Protein 8BN0 (pdb70)

Nearest PDB structures (foldseek):
  3dsm-assembly1_A  TM=9.907E-01  e=4.787E-60  Bacteroides uniformis ATCC 8492
  8okv-assembly4_D  TM=9.995E-01  e=1.851E-53  Bacteroides thetaiotaomicron VPI-5482
  8ptf-assembly1_A  TM=8.279E-01  e=3.025E-20  Bacteroides thetaiotaomicron
  8blw-assembly1_B  TM=8.200E-01  e=4.727E-19  Bacteroides thetaiotaomicron VPI-5482
  7ukn-assembly1_A  TM=4.538E-01  e=2.062E-07  Homo sapiens

Radius of gyration: 18.89 Å; Cα contacts (8 Å, |Δi|>4): 1008; chains: 1; bounding box: 47×55×44 Å

B-factor: mean 25.2, std 11.17, range [13.67, 102.56]

Solvent-accessible surface area: 14824 Å² total; per-residue (Å²): 105,108,77,149,86,68,159,118,69,131,12,107,38,36,55,49,0,0,0,0,1,0,21,2,34,126,126,167,39,28,1,8,0,0,4,0,26,25,99,78,58,116,41,65,28,14,0,1,55,29,0,19,45,78,92,6,9,4,13,0,15,5,11,51,38,84,137,36,42,0,13,0,0,0,9,46,36,99,8,0,9,0,0,41,20,66,47,0,65,48,73,14,105,3,80,53,2,39,9,0,18,36,10,36,26,48,45,80,99,51,0,0,0,0,0,12,108,0,63,54,0,4,16,0,20,5,142,65,77,97,51,79,18,102,2,115,5,52,130,26,73,78,147,35,0,0,0,8,18,23,19,75,44,64,88,53,0,0,0,0,0,60,10,47,12,40,14,0,0,26,0,18,18,129,77,34,131,32,79,69,69,30,84,17,16,17,9,0,16,0,5,21,15,1,79,101,68,47,0,0,0,0,1,5,1,4,96,147,71,20,118,84,20,85,63,28,0,2,0,12,47,0,19,0,116,86,11,67,60,73,71,82,16,137,38,155,107,50,29,139,1,30,25,0,40,23,28,10,68,54,37,11,0,4,1,6,14,79,26,0,40,83,0,52,5,104,25,103,184,36,56,140,201,34,32,18,122,89,97,124,31,92,18,57,0,5,10,6,10,30,99,78,16,26,0,0,0,0,0,0,32,67,72,142,96,83,0,10,0,9,21,18,16,45,157,28,140,65,74,30,80,12,107,3,4,31,17,0,10,16,25,12,36,5,39,117,143,157,54,137,54,182

Foldseek 3Di:
DAQPQPAADFFFDDLWWKKFWFQAFAPPFRTAIKIADVVVRDIDARQLCNHEVDGPGHGFAEWEDDPQWIWIFNFVQQKIFIAGPGGNYTPDMAGDHPGWADWADPDQQWIWTWHFLAQWIWIGTNVVSGTDDTEGHPPAHNRGWAWHEWDDDVQWIWIDTFTLAFKIWIARNVVSYTDDIDGHDHGFAYWDAAPVRWIKTKHQQDDPPDPRGGGFIWIFTARRVVRGTPDTGTHDGPWGWHEWEAAQQRQKIWTDGLAIFIDGPPDPDTDPDGLGHRDQFAFAAWYADNPFGWIKTWTLGHQPDFIKIWTAHNNNHTDHMGTYGHRGHYMYISRNDDGDYD

Secondary structure (DSSP, 8-state):
--S---SPP-----SSEEEEEE--STTS---EEEEEETTTTEEE-SHHHHHHSS---S-EEEEEEETTEEEEEETTTTEEEEEETTT--EEEEEE--SSEEEEEEEETTEEEEEEBS-SEEEEEETTTTEEEEEEEPTT--TTT-B---EEEETTEEEEEE-TT--EEEEEETTTTEEEEEEE-SS-B---EE-TTSEEEEEB--B-TT-SS-B---EEEEEETTTTEEEEEEE--BTB--EEEEE-TTS-EEEEEESEEEEEETT-SS--SS-SB---SS-EEEEEE-TTT--EEEEE-TTSSSPPEEEEE-TTS-EEEEEE-SSSEEEEEEE-SS-----

Structure (mmCIF, N/CA/C/O backbone):
data_8BN0
#
_entry.id   8BN0
#
_cell.length_a   79.050
_cell.length_b   79.050
_cell.length_c   155.240
_cell.angle_alpha   90.000
_cell.angle_beta   90.000
_cell.angle_gamma   90.000
#
_symmetry.space_group_name_H-M   'P 41 21 2'
#
loop_
_entity.id
_entity.type
_entity.pdbx_description
1 polymer 'Putative surface layer protein'
2 non-polymer 'CYANIDE ION'
3 non-polymer 'CHLORIDE ION'
4 non-polymer COB(II)INAMIDE
5 water water
#
loop_
_atom_site.group_PDB
_atom_site.id
_atom_site.type_symbol
_atom_site.label_atom_id
_atom_site.label_alt_id
_atom_site.label_comp_id
_atom_site.label_asym_id
_atom_site.label_entity_id
_atom_site.label_seq_id
_atom_site.pdbx_PDB_ins_code
_atom_site.Cartn_x
_atom_site.Cartn_y
_atom_site.Cartn_z
_atom_site.occupancy
_atom_site.B_iso_or_equiv
_atom_site.auth_seq_id
_atom_site.auth_comp_id
_atom_site.auth_asym_id
_atom_site.auth_atom_id
_atom_site.pdbx_PDB_model_num
ATOM 1 N N . GLY A 1 33 ? 28.19065 -26.78392 26.58289 1.000 62.80401 33 GLY A N 1
ATOM 2 C CA . GLY A 1 33 ? 28.70511 -26.85191 25.22435 1.000 63.56596 33 GLY A CA 1
ATOM 3 C C . GLY A 1 33 ? 29.70711 -25.75566 24.92601 1.000 64.94386 33 GLY A C 1
ATOM 4 O O . GLY A 1 33 ? 29.32185 -24.62451 24.66282 1.000 70.10774 33 GLY A O 1
ATOM 5 N N . LYS A 1 34 ? 30.99936 -26.07809 24.97548 0.740 62.75803 34 LYS A N 1
ATOM 6 C CA . LYS A 1 34 ? 32.01728 -25.03893 24.90356 0.740 59.90151 34 LYS A CA 1
ATOM 7 C C . LYS A 1 34 ? 33.32782 -25.53872 24.32201 0.740 59.39531 34 LYS A C 1
ATOM 8 O O . LYS A 1 34 ? 33.83561 -24.95944 23.36091 0.740 59.37242 34 LYS A O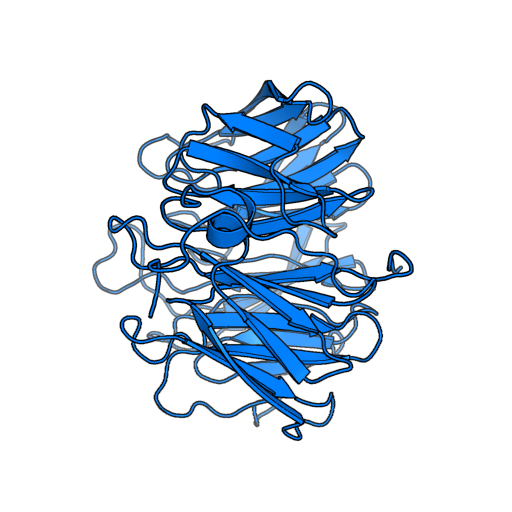 1
ATOM 14 N N . TRP A 1 35 ? 33.92499 -26.56689 24.95361 0.921 60.27680 35 TRP A N 1
ATOM 15 C CA . TRP A 1 35 ? 35.30927 -26.94021 24.66891 0.921 60.86981 35 TRP A CA 1
ATOM 16 C C . TRP A 1 35 ? 35.54146 -28.44759 24.52975 0.921 58.00561 35 TRP A C 1
ATOM 17 O O . TRP A 1 35 ? 36.69902 -28.86577 24.37239 0.921 57.18710 35 TRP A O 1
ATOM 28 N N . ASP A 1 36 ? 34.50042 -29.27574 24.56691 0.790 55.66987 36 ASP A N 1
ATOM 29 C CA . ASP A 1 36 ? 34.67234 -30.73089 24.48365 0.790 55.00007 36 ASP A CA 1
ATOM 30 C C . ASP A 1 36 ? 34.74417 -31.21674 23.03656 0.790 53.05487 36 ASP A C 1
ATOM 31 O O . ASP A 1 36 ? 34.09300 -32.18241 22.63675 0.790 52.04624 36 ASP A O 1
ATOM 36 N N . TYR A 1 37 ? 35.59064 -30.55711 22.24909 0.793 51.97223 37 TYR A N 1
ATOM 37 C CA . TYR A 1 37 ? 35.58524 -30.69765 20.80160 0.793 51.68478 37 TYR A CA 1
ATOM 38 C C . TYR A 1 37 ? 36.60549 -31.69655 20.26517 0.793 54.34762 37 TYR A C 1
ATOM 39 O O . TYR A 1 37 ? 36.62757 -31.93438 19.04966 0.793 53.42714 37 TYR A O 1
ATOM 48 N N . GLY A 1 38 ? 37.45644 -32.26367 21.12003 1.000 57.31728 38 GLY A N 1
ATOM 49 C CA . GLY A 1 38 ? 38.43042 -33.24921 20.68159 1.000 60.38240 38 GLY A CA 1
ATOM 50 C C . GLY A 1 38 ? 39.57651 -32.69944 19.84690 1.000 63.28019 38 GLY A C 1
ATOM 51 O O . GLY A 1 38 ? 40.10153 -31.61359 20.11888 1.000 63.07433 38 GLY A O 1
ATOM 52 N N . GLU A 1 39 ? 39.97897 -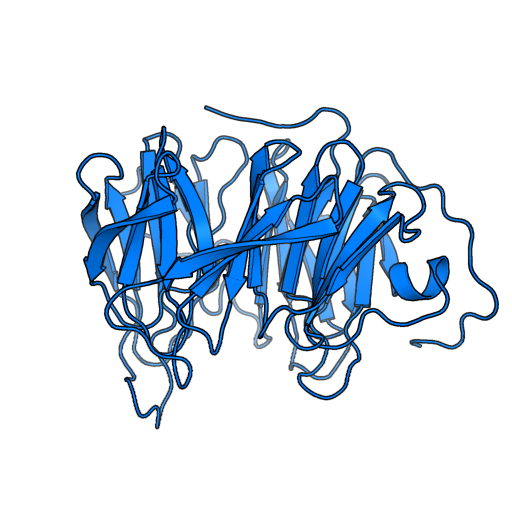33.44690 18.82333 1.000 64.35691 39 GLU A N 1
ATOM 53 C CA . GLU A 1 39 ? 41.10749 -33.03556 18.00784 1.000 66.46596 39 GLU A CA 1
ATOM 54 C C . GLU A 1 39 ? 40.75253 -31.80231 17.17933 1.000 57.45830 39 GLU A C 1
ATOM 55 O O . GLU A 1 39 ? 39.58299 -31.44685 17.00414 1.000 56.92526 39 GLU A O 1
ATOM 61 N N . MET A 1 40 ? 41.78966 -31.15259 16.65972 1.000 48.64079 40 MET A N 1
ATOM 62 C CA . MET A 1 40 ? 41.57796 -29.98935 15.81430 1.000 41.54618 40 MET A CA 1
ATOM 63 C C . MET A 1 40 ? 40.76803 -30.38696 14.58792 1.000 37.56685 40 MET A C 1
ATOM 64 O O . MET A 1 40 ? 40.93883 -31.48119 14.03732 1.000 37.83071 40 MET A O 1
ATOM 69 N N . GLU A 1 41 ? 39.89955 -29.48149 14.15459 1.000 34.24586 41 GLU A N 1
ATOM 70 C CA A GLU A 1 41 ? 39.03844 -29.68463 12.99698 0.469 33.54566 41 GLU A CA 1
ATOM 71 C CA B GLU A 1 41 ? 39.04032 -29.68981 13.00146 0.531 33.78053 41 GLU A CA 1
ATOM 72 C C . GLU A 1 41 ? 39.60621 -28.94425 11.79862 0.945 33.01026 41 GLU A C 1
ATOM 73 O O . GLU A 1 41 ? 40.08485 -27.80862 11.92229 1.000 32.15408 41 GLU A O 1
ATOM 84 N N . ASP A 1 42 ? 39.53320 -29.58250 10.63500 1.000 34.18133 42 ASP A N 1
ATOM 85 C CA . ASP A 1 42 ? 39.89531 -28.93430 9.37760 1.000 34.61576 42 ASP A CA 1
ATOM 86 C C . ASP A 1 42 ? 38.64526 -28.30867 8.78252 1.000 33.26422 42 ASP A C 1
ATOM 87 O O . ASP A 1 42 ? 37.74676 -29.01987 8.32193 1.000 35.45120 42 ASP A O 1
ATOM 92 N N . PHE A 1 43 ? 38.60631 -26.97871 8.75292 1.000 29.44484 43 PHE A N 1
ATOM 93 C CA . PHE A 1 43 ? 37.50063 -26.22955 8.19226 1.000 28.36307 43 PHE A CA 1
ATOM 94 C C . PHE A 1 43 ? 37.85093 -25.81455 6.77322 1.000 31.25139 43 PHE A C 1
ATOM 95 O O . PHE A 1 43 ? 39.01417 -25.57075 6.44400 1.000 31.84059 43 PHE A O 1
ATOM 103 N N . SER A 1 44 ? 36.82881 -25.72478 5.94289 1.000 33.37959 44 SER A N 1
ATOM 104 C CA . SER A 1 44 ? 36.94405 -25.08988 4.62589 1.000 36.45137 44 SER A CA 1
ATOM 105 C C . SER A 1 44 ? 35.58012 -24.45724 4.35978 1.000 37.19116 44 SER A C 1
ATOM 106 O O . SER A 1 44 ? 34.66143 -25.10339 3.86427 1.000 40.39895 44 SER A O 1
ATOM 109 N N . VAL A 1 45 ? 35.42952 -23.20033 4.75074 1.000 34.36764 45 VAL A N 1
ATOM 110 C CA . VAL A 1 45 ? 34.10057 -22.59420 4.74056 1.000 33.01952 45 VAL A CA 1
ATOM 111 C C . VAL A 1 45 ? 33.86602 -21.73941 3.50436 1.000 33.15027 45 VAL A C 1
ATOM 112 O O . VAL A 1 45 ? 34.74344 -21.61266 2.64181 1.000 34.15764 45 VAL A O 1
ATOM 116 N N . SER A 1 46 ? 32.67890 -21.12731 3.44155 1.000 31.77289 46 SER A N 1
ATOM 117 C CA . SER A 1 46 ? 32.22198 -20.36061 2.28258 1.000 30.53962 46 SER A CA 1
ATOM 118 C C . SER A 1 46 ? 33.15453 -19.18912 1.98179 1.000 29.91013 46 SER A C 1
ATOM 119 O O . SER A 1 46 ? 33.76382 -18.61333 2.88284 1.000 31.29646 46 SER A O 1
ATOM 122 N N . ALA A 1 47 ? 33.22612 -18.80621 0.70310 1.000 28.86019 47 ALA A N 1
ATOM 123 C CA . ALA A 1 47 ? 33.97187 -17.61593 0.30963 1.000 27.28064 47 ALA A CA 1
ATOM 124 C C . ALA A 1 47 ? 33.34722 -16.34912 0.86498 1.000 26.28046 47 ALA A C 1
ATOM 125 O O . ALA A 1 47 ? 34.04143 -15.33020 0.99844 1.000 27.44930 47 ALA A O 1
ATOM 127 N N . SER A 1 48 ? 32.05027 -16.37456 1.14554 1.000 24.61480 48 SER A N 1
ATOM 128 C CA . SER A 1 48 ? 31.32804 -15.22874 1.66913 1.000 23.69001 48 SER A CA 1
ATOM 129 C C . SER A 1 48 ? 30.74496 -15.59749 3.02440 1.000 22.27035 48 SER A C 1
ATOM 130 O O . SER A 1 48 ? 30.01270 -16.58225 3.13020 1.000 23.61603 48 SER A O 1
ATOM 133 N N . GLY A 1 49 ? 31.02989 -14.79840 4.05201 1.000 20.21025 49 GLY A N 1
ATOM 134 C CA . GLY A 1 49 ? 30.47921 -15.13296 5.35181 1.000 20.63924 49 GLY A CA 1
ATOM 135 C C . GLY A 1 49 ? 30.69039 -14.00687 6.34932 1.000 18.78892 49 GLY A C 1
ATOM 136 O O . GLY A 1 49 ? 31.07184 -12.89770 5.97893 1.000 20.14414 49 GLY A O 1
ATOM 137 N N . LEU A 1 50 ? 30.39358 -14.28918 7.62410 1.000 18.29430 50 LEU A N 1
ATOM 138 C CA . LEU A 1 50 ? 30.37266 -13.24732 8.64495 1.000 17.26517 50 LEU A CA 1
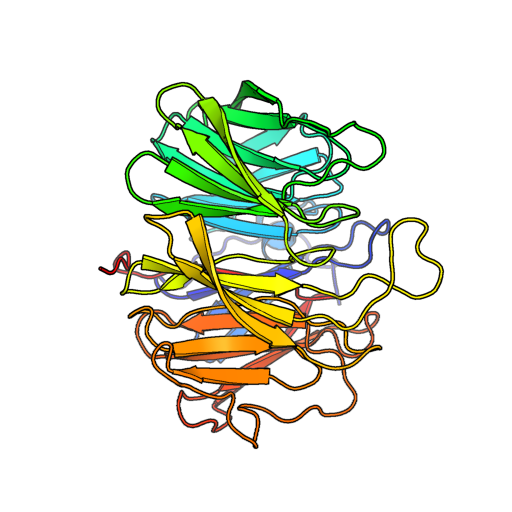ATOM 139 C C . LEU A 1 50 ? 31.03805 -13.80055 9.89539 1.000 17.21347 50 LEU A C 1
ATOM 140 O O . LEU A 1 50 ? 30.61433 -14.83933 10.41085 1.000 18.91909 50 LEU A O 1
ATOM 145 N N . PHE A 1 51 ? 32.10400 -13.15131 10.36179 1.000 16.84807 51 PHE A N 1
ATOM 146 C CA . PHE A 1 51 ? 32.66256 -13.44132 11.67442 1.000 16.79478 51 PHE A CA 1
ATOM 147 C C . PHE A 1 51 ? 31.99298 -12.63904 12.76802 1.000 15.58564 51 PHE A C 1
ATOM 148 O O . PHE A 1 51 ? 31.65999 -11.46900 12.58594 1.000 16.78878 51 PHE A O 1
ATOM 156 N N . ILE A 1 52 ? 31.79492 -13.28066 13.91418 1.000 16.84599 52 ILE A N 1
ATOM 157 C CA . ILE A 1 52 ? 31.26536 -12.60829 15.10894 1.000 16.59772 52 ILE A CA 1
ATOM 158 C C . ILE A 1 52 ? 32.26219 -12.86730 16.21529 1.000 16.39993 52 ILE A C 1
ATOM 159 O O . ILE A 1 52 ? 32.53572 -14.03614 16.53887 1.000 18.06768 52 ILE A O 1
ATOM 164 N N . THR A 1 53 ? 32.82384 -11.80461 16.78445 1.000 16.28218 53 THR A N 1
ATOM 165 C CA . THR A 1 53 ? 33.69161 -11.97352 17.94938 1.000 16.12823 53 THR A CA 1
ATOM 166 C C . THR A 1 53 ? 32.81661 -11.95470 19.20242 1.000 15.63946 53 THR A C 1
ATOM 167 O O . THR A 1 53 ? 31.85587 -11.17336 19.30306 1.000 17.01996 53 THR A O 1
ATOM 171 N N . ASN A 1 54 ? 33.15584 -12.78013 20.16814 1.000 15.75538 54 ASN A N 1
ATOM 172 C CA . ASN A 1 54 ? 32.42299 -12.87010 21.43100 1.000 16.33651 54 ASN A CA 1
ATOM 173 C C . ASN A 1 54 ? 33.40299 -12.48676 22.52084 1.000 15.86693 54 ASN A C 1
ATOM 174 O O . ASN A 1 54 ? 34.44465 -13.12626 22.66751 1.000 16.79859 54 ASN A O 1
ATOM 179 N N . GLU A 1 55 ? 33.09487 -11.41616 23.25491 1.000 15.84831 55 GLU A N 1
ATOM 180 C CA . GLU A 1 55 ? 34.02205 -10.92089 24.27844 1.000 15.41953 55 GLU A CA 1
ATOM 181 C C . GLU A 1 55 ? 34.22927 -11.94269 25.37494 1.000 16.02521 55 GLU A C 1
ATOM 182 O O . GLU A 1 55 ? 35.28503 -11.96073 26.02103 1.000 17.77546 55 GLU A O 1
ATOM 188 N N . GLY A 1 56 ? 33.23454 -12.79794 25.61399 1.000 16.93663 56 GLY A N 1
ATOM 189 C CA . GLY A 1 56 ? 33.23819 -13.58063 26.83731 1.000 16.76045 56 GLY A CA 1
ATOM 190 C C . GLY A 1 56 ? 33.06551 -12.66591 28.04502 1.000 16.17207 56 GLY A C 1
ATOM 191 O O . GLY A 1 56 ? 32.81354 -11.45876 27.91166 1.000 17.86655 56 GLY A O 1
ATOM 192 N N . ASN A 1 57 ? 33.17704 -13.24658 29.23657 1.000 16.26434 57 ASN A N 1
ATOM 193 C CA . ASN A 1 57 ? 33.10700 -12.45082 30.45654 1.000 16.95793 57 ASN A CA 1
ATOM 194 C C . ASN A 1 57 ? 34.51072 -11.97167 30.81364 1.000 16.97252 57 ASN A C 1
ATOM 195 O O . ASN A 1 57 ? 35.41786 -12.79356 30.96577 1.000 17.78611 57 ASN A O 1
ATOM 200 N N . PHE A 1 58 ? 34.67919 -10.65737 30.95238 1.000 17.25239 58 PHE A N 1
ATOM 201 C CA . PHE A 1 58 ? 35.95181 -10.05821 31.34196 1.000 16.70629 58 PHE A CA 1
ATOM 202 C C . PHE A 1 58 ? 36.53706 -10.79448 32.54961 1.000 17.01824 58 PHE A C 1
ATOM 203 O O . PHE A 1 58 ? 35.85085 -11.01835 33.56490 1.000 18.62499 58 PHE A O 1
ATOM 211 N N . GLN A 1 59 ? 37.80309 -11.19996 32.42400 1.000 17.32357 59 GLN A N 1
ATOM 212 C CA . GLN A 1 59 ? 38.61953 -11.89685 33.41685 1.000 18.93305 59 GLN A CA 1
ATOM 213 C C . GLN A 1 59 ? 38.35010 -13.40433 33.50376 1.000 18.40262 59 GLN A C 1
ATOM 214 O O . GLN A 1 59 ? 39.01253 -14.09199 34.32985 1.000 20.32758 59 GLN A O 1
ATOM 220 N N . TYR A 1 60 ? 37.43268 -13.95670 32.70252 1.000 18.20102 60 TYR A N 1
ATOM 221 C CA . TYR A 1 60 ? 37.24783 -15.40091 32.66450 1.000 17.89652 60 TYR A CA 1
ATOM 222 C C . TYR A 1 60 ? 37.88777 -16.08930 31.46801 1.000 19.12485 60 TYR A C 1
ATOM 223 O O . TYR A 1 60 ? 37.86543 -17.33633 31.40443 1.000 21.96702 60 TYR A O 1
ATOM 232 N N . SER A 1 61 ? 38.41267 -15.35140 30.49576 1.000 19.06167 61 SER A N 1
ATOM 233 C CA . SER A 1 61 ? 39.12792 -15.96866 29.36650 1.000 20.07614 61 SER A CA 1
ATOM 234 C C . SER A 1 61 ? 38.24377 -16.98070 28.65742 1.000 19.53656 61 SER A C 1
ATOM 235 O O . SER A 1 61 ? 38.66241 -18.09825 28.34186 1.000 22.04007 61 SER A O 1
ATOM 238 N N . ASN A 1 62 ? 37.01016 -16.57213 28.35744 1.000 18.50662 62 ASN A N 1
ATOM 239 C CA . ASN A 1 62 ? 36.07308 -17.41762 27.61073 1.000 18.39364 62 ASN A CA 1
ATOM 240 C C . ASN A 1 62 ? 35.58440 -16.72905 26.34217 1.000 18.50761 62 ASN A C 1
ATOM 241 O O . ASN A 1 62 ? 34.52153 -17.05398 25.80338 1.000 18.76922 62 ASN A O 1
ATOM 246 N N . ALA A 1 63 ? 36.39870 -15.82891 25.79637 1.000 17.62734 63 ALA A N 1
ATOM 247 C CA . ALA A 1 63 ? 36.12091 -15.25124 24.47967 1.000 17.12310 63 ALA A CA 1
ATOM 248 C C . ALA A 1 63 ? 36.16770 -16.33197 23.40136 1.000 17.33669 63 ALA A C 1
ATOM 249 O O . ALA A 1 63 ? 36.89908 -17.32291 23.51792 1.000 18.27249 63 ALA A O 1
ATOM 251 N N . THR A 1 64 ? 35.37472 -16.15209 22.34176 1.000 16.15284 64 THR A N 1
ATOM 252 C CA . THR A 1 64 ? 35.31840 -17.14788 21.25706 1.000 16.61648 64 THR A CA 1
ATOM 253 C C . THR A 1 64 ? 35.01531 -16.44189 19.95183 1.000 16.32894 64 THR A C 1
ATOM 254 O O . THR A 1 64 ? 34.55993 -15.29740 19.93538 1.000 16.64331 64 THR A O 1
ATOM 258 N N . LEU A 1 65 ? 35.25099 -17.13965 18.86365 1.000 17.00853 65 LEU A N 1
ATOM 259 C CA . LEU A 1 65 ? 34.96535 -16.65390 17.51248 1.000 17.31585 65 LEU A CA 1
ATOM 260 C C . LEU A 1 65 ? 33.88938 -17.51905 16.88016 1.000 17.02862 65 LEU A C 1
ATOM 261 O O . LEU A 1 65 ? 33.98106 -18.75548 16.93909 1.000 18.40309 65 LEU A O 1
ATOM 266 N N . SER A 1 66 ? 32.88942 -16.88897 16.25611 1.000 16.74725 66 SER A N 1
ATOM 267 C CA . SER A 1 66 ? 31.83897 -17.59218 15.53414 1.000 16.60120 66 SER A CA 1
ATOM 268 C C . SER A 1 66 ? 31.90432 -17.21034 14.07006 1.000 17.01627 66 SER A C 1
ATOM 269 O O . SER A 1 66 ? 32.36858 -16.12057 13.71120 1.000 17.35060 66 SER A O 1
ATOM 272 N N . TYR A 1 67 ? 31.43281 -18.12049 13.20871 1.000 18.39648 67 TYR A N 1
ATOM 273 C CA . TYR A 1 67 ? 31.39034 -17.86465 11.76648 1.000 17.93983 67 TYR A CA 1
ATOM 274 C C . TYR A 1 67 ? 30.02404 -18.23703 11.22659 1.000 17.98142 67 TYR A C 1
ATOM 275 O O . TYR A 1 67 ? 29.57531 -19.36977 11.41117 1.000 19.12932 67 TYR A O 1
ATOM 284 N N . TYR A 1 68 ? 29.35295 -17.30261 10.59418 1.000 18.07422 68 TYR A N 1
ATOM 285 C CA . TYR A 1 68 ? 28.01068 -17.51596 10.06808 1.000 18.08006 68 TYR A CA 1
ATOM 286 C C . TYR A 1 68 ? 28.05252 -17.45875 8.54968 1.000 18.18238 68 TYR A C 1
ATOM 287 O O . TYR A 1 68 ? 28.69915 -16.57779 7.97148 1.000 19.13235 68 TYR A O 1
ATOM 296 N N . ASP A 1 69 ? 27.34372 -18.37523 7.91594 1.000 17.97714 69 ASP A N 1
ATOM 297 C CA . ASP A 1 69 ? 27.19493 -18.42054 6.46149 1.000 19.85969 69 ASP A CA 1
ATOM 298 C C . ASP A 1 69 ? 25.78652 -17.94528 6.09751 1.000 20.58615 69 ASP A C 1
ATOM 299 O O . ASP A 1 69 ? 24.80892 -18.66470 6.34314 1.000 21.73729 69 ASP A O 1
ATOM 304 N N . PRO A 1 70 ? 25.61973 -16.72223 5.57087 1.000 19.16128 70 PRO A N 1
ATOM 305 C CA . PRO A 1 70 ? 24.26317 -16.20110 5.33300 1.000 18.77553 70 PRO A CA 1
ATOM 306 C C . PRO A 1 70 ? 23.51121 -16.95393 4.25687 1.000 20.40734 70 PRO A C 1
ATOM 307 O O . PRO A 1 70 ? 22.27088 -16.86378 4.21848 1.000 21.90157 70 PRO A O 1
ATOM 311 N N . ALA A 1 71 ? 24.22348 -17.68924 3.38834 1.000 20.79049 71 ALA A N 1
ATOM 312 C CA . ALA A 1 71 ? 23.54788 -18.42966 2.31691 1.000 22.96123 71 ALA A CA 1
ATOM 313 C C . ALA A 1 71 ? 22.83489 -19.66752 2.85902 1.000 24.79234 71 ALA A C 1
ATOM 314 O O . ALA A 1 71 ? 21.76914 -20.04165 2.35711 1.000 27.83975 71 ALA A O 1
ATOM 316 N N . THR A 1 72 ? 23.41841 -20.33205 3.85509 1.000 23.35568 72 THR A N 1
ATOM 317 C CA . THR A 1 72 ? 22.81488 -21.51742 4.45129 1.000 22.94731 72 THR A CA 1
ATOM 318 C C . THR A 1 72 ? 22.16716 -21.25362 5.81110 1.000 22.21327 72 THR A C 1
ATOM 319 O O . THR A 1 72 ? 21.52051 -22.15148 6.36244 1.000 23.23968 72 THR A O 1
ATOM 323 N N . CYS A 1 73 ? 22.31531 -20.05444 6.34990 1.000 21.73419 73 CYS A N 1
ATOM 324 C CA . CYS A 1 73 ? 21.82491 -19.69227 7.68827 1.000 22.24337 73 CYS A CA 1
ATOM 325 C C . CYS A 1 73 ? 22.36098 -20.65931 8.74760 1.000 20.59792 73 CYS A C 1
ATOM 326 O O . CYS A 1 73 ? 21.65602 -21.06262 9.67065 1.000 22.54993 73 CYS A O 1
ATOM 329 N N . GLU A 1 74 ? 23.62376 -21.04352 8.62852 1.000 20.00535 74 GLU A N 1
ATOM 330 C CA . GLU A 1 74 ? 24.2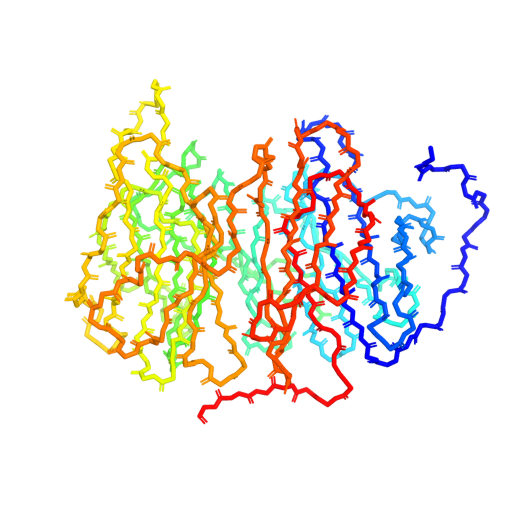9015 -21.90593 9.60624 1.000 20.14558 74 GLU A CA 1
ATOM 331 C C . GLU A 1 74 ? 25.40588 -21.15736 10.29596 1.000 19.67859 74 GLU A C 1
ATOM 332 O O . GLU A 1 74 ? 26.19590 -20.45505 9.64359 1.000 19.79532 74 GLU A O 1
ATOM 338 N N . VAL A 1 75 ? 25.46887 -21.30780 11.61512 1.000 19.16097 75 VAL A N 1
ATOM 339 C CA . VAL A 1 75 ? 26.55591 -20.75938 12.41855 1.000 18.96857 75 VAL A CA 1
ATOM 340 C C . VAL A 1 75 ? 27.44555 -21.89383 12.92251 1.000 19.69464 75 VAL A C 1
ATOM 341 O O . VAL A 1 75 ? 26.96209 -22.97965 13.27730 1.000 22.75446 75 VAL A O 1
ATOM 345 N N . GLU A 1 76 ? 28.74632 -21.63786 12.95104 1.000 20.24796 76 GLU A N 1
ATOM 346 C CA . GLU A 1 76 ? 29.71356 -22.48132 13.64570 1.000 20.08057 76 GLU A CA 1
ATOM 347 C C . GLU A 1 76 ? 30.28620 -21.68140 14.80615 1.000 18.83670 76 GLU A C 1
ATOM 348 O O . GLU A 1 76 ? 30.73474 -20.54362 14.61783 1.000 20.19655 76 GLU A O 1
ATOM 354 N N . ASN A 1 77 ? 30.28096 -22.26294 15.99063 1.000 19.07437 77 ASN A N 1
ATOM 355 C CA . ASN A 1 77 ? 30.77300 -21.57583 17.17955 1.000 17.94775 77 ASN A CA 1
ATOM 356 C C . ASN A 1 77 ? 32.10311 -22.15727 17.63633 1.000 18.34738 77 ASN A C 1
ATOM 357 O O . ASN A 1 77 ? 32.45778 -23.29022 17.28850 1.000 19.86549 77 ASN A O 1
ATOM 362 N N . GLU A 1 78 ? 32.85184 -21.34828 18.40266 1.000 18.89074 78 GLU A N 1
ATOM 363 C CA . GLU A 1 78 ? 34.16004 -21.73221 18.92990 1.000 19.51648 78 GLU A CA 1
ATOM 364 C C . GLU A 1 78 ? 35.12244 -22.13634 17.81400 1.000 19.47956 78 GLU A C 1
ATOM 365 O O . GLU A 1 78 ? 35.91156 -23.07139 17.97709 1.000 20.19455 78 GLU A O 1
ATOM 371 N N . VAL A 1 79 ? 35.11529 -21.40866 16.68806 1.000 19.70778 79 VAL A N 1
ATOM 372 C CA . VAL A 1 79 ? 35.87083 -21.93365 15.54915 1.000 19.55715 79 VAL A CA 1
ATOM 373 C C . VAL A 1 79 ? 37.37884 -21.752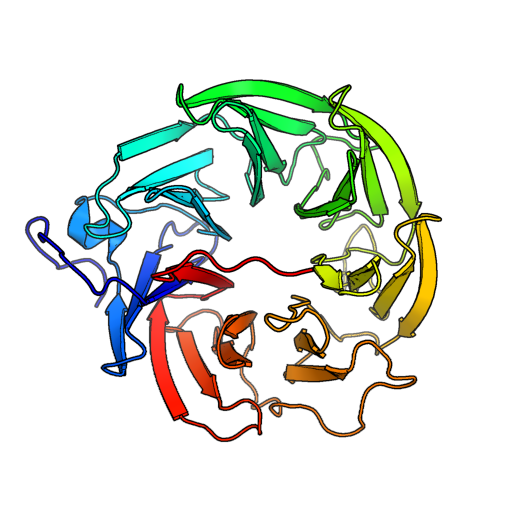78 15.70978 1.000 19.98704 79 VAL A C 1
ATOM 374 O O . VAL A 1 79 ? 38.14856 -22.53841 15.14591 1.000 21.28442 79 VAL A O 1
ATOM 378 N N . PHE A 1 80 ? 37.83009 -20.73145 16.45144 1.000 19.83487 80 PHE A N 1
ATOM 379 C CA . PHE A 1 80 ? 39.27125 -20.57966 16.62361 1.000 20.10851 80 PHE A CA 1
ATOM 380 C C . PHE A 1 80 ? 39.81417 -21.71058 17.49343 1.000 20.34191 80 PHE A C 1
ATOM 381 O O . PHE A 1 80 ? 40.81551 -22.35157 17.15740 1.000 20.89880 80 PHE A O 1
ATOM 389 N N . TYR A 1 81 ? 39.13210 -21.99728 18.60092 1.000 19.79425 81 TYR A N 1
ATOM 390 C CA . TYR A 1 81 ? 39.52442 -23.12238 19.44505 1.000 22.37704 81 TYR A CA 1
ATOM 391 C C . TYR A 1 81 ? 39.43967 -24.44859 18.69258 1.000 22.98478 81 TYR A C 1
ATOM 392 O O . TYR A 1 81 ? 40.34118 -25.29906 18.79528 1.000 24.07502 81 TYR A O 1
ATOM 401 N N . ARG A 1 82 ? 38.37191 -24.65113 17.93493 1.000 22.55025 82 ARG A N 1
ATOM 402 C CA . ARG A 1 82 ? 38.22055 -25.90672 17.20398 1.000 21.82196 82 ARG A CA 1
ATOM 403 C C . ARG A 1 82 ? 39.29547 -26.09301 16.14529 1.000 22.85138 82 ARG A C 1
ATOM 404 O O . ARG A 1 82 ? 39.74416 -27.22302 15.91276 1.000 24.76342 82 ARG A O 1
ATOM 412 N N . ALA A 1 83 ? 39.69601 -25.01761 15.45987 1.000 23.58382 83 ALA A N 1
ATOM 413 C CA . ALA A 1 83 ? 40.72287 -25.14187 14.42401 1.000 24.28132 83 ALA A CA 1
ATOM 414 C C . ALA A 1 83 ? 42.12722 -25.21659 15.00472 1.000 25.63922 83 ALA A C 1
ATOM 415 O O . ALA A 1 83 ? 42.99306 -25.90328 14.43499 1.000 28.25995 83 ALA A O 1
ATOM 417 N N . ASN A 1 84 ? 42.38720 -24.53138 16.11950 1.000 24.37810 84 ASN A N 1
ATOM 418 C CA . ASN A 1 84 ? 43.76234 -24.39556 16.59660 1.000 24.80722 84 ASN A CA 1
ATOM 419 C C . ASN A 1 84 ? 44.07887 -25.22424 17.82697 1.000 25.91118 84 ASN A C 1
ATOM 420 O O . ASN A 1 84 ? 45.25630 -25.41847 18.13241 1.000 27.81962 84 ASN A O 1
ATOM 425 N N . GLY A 1 85 ? 43.06931 -25.66741 18.56384 1.000 25.39872 85 GLY A N 1
ATOM 426 C CA . GLY A 1 85 ? 43.30336 -26.46466 19.76423 1.000 25.92463 85 GLY A CA 1
ATOM 427 C C . GLY A 1 85 ? 43.65243 -25.66457 20.99629 1.000 26.10459 85 GLY A C 1
ATOM 428 O O . GLY A 1 85 ? 44.00221 -26.25734 22.02529 1.000 28.21706 85 GLY A O 1
ATOM 429 N N . PHE A 1 86 ? 43.57839 -24.33798 20.93154 1.000 24.93004 86 PHE A N 1
ATOM 430 C CA . PHE A 1 86 ? 43.76122 -23.52124 22.12397 1.000 24.79292 86 PHE A CA 1
ATOM 431 C C . PHE A 1 86 ? 42.83586 -22.31743 22.02263 1.000 23.99475 86 PHE A C 1
ATOM 432 O O . PHE A 1 86 ? 42.34770 -21.97934 20.94054 1.000 23.75369 86 PHE A O 1
ATOM 440 N N . LYS A 1 87 ? 42.56733 -21.69915 23.16674 1.000 24.39569 87 LYS A N 1
ATOM 441 C CA . LYS A 1 87 ? 41.54056 -20.66730 23.23934 1.000 27.03189 87 LYS A CA 1
ATOM 442 C C . LYS A 1 87 ? 42.09181 -19.29878 22.85373 1.000 24.35204 87 LYS A C 1
ATOM 443 O O . LYS A 1 87 ? 43.29789 -19.03770 22.88841 1.000 25.01435 87 LYS A O 1
ATOM 449 N N . LEU A 1 88 ? 41.17744 -18.43403 22.43907 1.000 23.39100 88 LEU A N 1
ATOM 450 C CA . LEU A 1 88 ? 41.52098 -17.08319 22.03430 1.000 24.19375 88 LEU A CA 1
ATOM 451 C C . LEU A 1 88 ? 42.04125 -16.26610 23.20213 1.000 24.13015 88 LEU A C 1
ATOM 452 O O . LEU A 1 88 ? 43.00077 -15.49250 23.06242 1.000 25.20676 88 LEU A O 1
ATOM 457 N N . GLY A 1 89 ? 41.41081 -16.41604 24.36508 1.000 22.32744 89 GLY A N 1
ATOM 458 C CA . GLY A 1 89 ? 41.80309 -15.63917 25.52148 1.000 21.35498 89 GLY A CA 1
ATOM 459 C C . GLY A 1 89 ? 40.66086 -14.84426 26.11509 1.000 19.93127 89 GLY A C 1
ATOM 460 O O . GLY A 1 89 ? 39.54084 -15.36359 26.28955 1.000 20.28749 89 GLY A O 1
ATOM 461 N N . ASP A 1 90 ? 40.92204 -13.57828 26.45847 1.000 19.46576 90 ASP A N 1
ATOM 462 C CA . ASP A 1 90 ? 39.97867 -12.77810 27.24262 1.000 18.47006 90 ASP A CA 1
ATOM 463 C C . ASP A 1 90 ? 39.64920 -11.49045 26.49729 1.000 17.77169 90 ASP A C 1
ATOM 464 O O . ASP A 1 90 ? 40.54956 -10.69935 26.17952 1.000 19.70927 90 ASP A O 1
ATOM 469 N N . VAL A 1 91 ? 38.35346 -11.24772 26.27841 1.000 17.65070 91 VAL A N 1
ATOM 470 C CA . VAL A 1 91 ? 37.78276 -10.07173 25.60644 1.000 16.66361 91 VAL A CA 1
ATOM 471 C C . VAL A 1 91 ? 38.25672 -9.97081 24.15478 1.000 17.22939 91 VAL A C 1
ATOM 472 O O . VAL A 1 91 ? 38.99889 -9.05372 23.78372 1.000 18.30149 91 VAL A O 1
ATOM 476 N N . ALA A 1 92 ? 37.77773 -10.86994 23.29674 1.000 17.65594 92 ALA A N 1
ATOM 477 C CA . ALA A 1 92 ? 37.91975 -10.65118 21.84484 1.000 17.67862 92 ALA A CA 1
ATOM 478 C C . ALA A 1 92 ? 37.08723 -9.43450 21.48122 1.000 17.04197 92 ALA A C 1
ATOM 479 O O . ALA A 1 92 ? 35.87409 -9.42069 21.69689 1.000 18.30705 92 ALA A O 1
ATOM 481 N N . GLN A 1 93 ? 37.75205 -8.39596 21.00555 1.000 17.04371 93 GLN A N 1
ATOM 482 C CA . GLN A 1 93 ? 37.18232 -7.05940 20.92796 1.000 15.96796 93 GLN A CA 1
ATOM 483 C C . GLN A 1 93 ? 36.75861 -6.65967 19.51872 1.000 16.59663 93 GLN A C 1
ATOM 484 O O . GLN A 1 93 ? 35.78768 -5.90646 19.34799 1.000 16.82642 93 GLN A O 1
ATOM 490 N N . SER A 1 94 ? 37.49245 -7.09969 18.50366 1.000 16.83431 94 SER A N 1
ATOM 491 C CA . SER A 1 94 ? 37.26901 -6.60000 17.14477 1.000 16.06952 94 SER A CA 1
ATOM 492 C C . SER A 1 94 ? 38.04149 -7.46762 16.16604 1.000 16.47270 94 SER A C 1
ATOM 493 O O . SER A 1 94 ? 38.92460 -8.22674 16.57311 1.000 17.31429 94 SER A O 1
ATOM 496 N N . MET A 1 95 ? 37.75122 -7.29771 14.86906 1.000 16.59918 95 MET A N 1
ATOM 497 C CA . MET A 1 95 ? 38.44870 -8.11686 13.89525 1.000 16.96668 95 MET A CA 1
ATOM 498 C C . MET A 1 95 ? 38.40901 -7.35388 12.55914 1.000 17.17094 95 MET A C 1
ATOM 499 O O . MET A 1 95 ? 37.38931 -6.72442 12.20134 1.000 18.29556 95 MET A O 1
ATOM 504 N N . VAL A 1 96 ? 39.49787 -7.43598 11.79505 1.000 18.56355 96 VAL A N 1
ATOM 505 C CA . VAL A 1 96 ? 39.60247 -6.85363 10.44546 1.000 19.02274 96 VAL A CA 1
ATOM 506 C C . VAL A 1 96 ? 40.13275 -7.92375 9.50555 1.000 19.39869 96 VAL A C 1
ATOM 507 O O . VAL A 1 96 ? 40.97242 -8.73138 9.90213 1.000 21.68533 96 VAL A O 1
ATOM 511 N N . ILE A 1 97 ? 39.68093 -7.91977 8.25384 1.000 18.14193 97 ILE A N 1
ATOM 512 C CA . ILE A 1 97 ? 40.22734 -8.82104 7.24219 1.000 19.16678 97 ILE A CA 1
ATOM 513 C C . ILE A 1 97 ? 40.99318 -7.99954 6.22495 1.000 19.84000 97 ILE A C 1
ATOM 514 O O . ILE A 1 97 ? 40.49536 -6.97471 5.73235 1.000 21.56244 97 ILE A O 1
ATOM 519 N N . ARG A 1 98 ? 42.18985 -8.46704 5.86512 1.000 21.28390 98 ARG A N 1
ATOM 520 C CA . ARG A 1 98 ? 42.97809 -7.82989 4.81231 1.000 23.37989 98 ARG A CA 1
ATOM 521 C C . ARG A 1 98 ? 43.70523 -8.92626 4.04312 1.000 25.73862 98 ARG A C 1
ATOM 522 O O . ARG A 1 98 ? 44.42975 -9.72427 4.64277 1.000 25.91355 98 ARG A O 1
ATOM 530 N N . ASP A 1 99 ? 43.48515 -8.98507 2.72971 1.000 28.23513 99 ASP A N 1
ATOM 531 C CA . ASP A 1 99 ? 44.25263 -9.86278 1.83278 1.000 32.15962 99 ASP A CA 1
ATOM 532 C C . ASP A 1 99 ? 44.28197 -11.31692 2.33989 1.000 29.85678 99 ASP A C 1
ATOM 533 O O . ASP A 1 99 ? 45.33245 -11.96021 2.43350 1.000 29.82503 99 ASP A O 1
ATOM 538 N N . GLY A 1 100 ? 43.09918 -11.83359 2.67632 1.000 27.38794 100 GLY A N 1
ATOM 539 C CA . GLY A 1 100 ? 42.92909 -13.22981 3.00934 1.000 26.91406 100 GLY A CA 1
ATOM 540 C C . GLY A 1 100 ? 43.22833 -13.59838 4.44392 1.000 25.80824 100 GLY A C 1
ATOM 541 O O . GLY A 1 100 ? 43.12004 -14.78385 4.80585 1.000 27.19612 100 GLY A O 1
ATOM 542 N N . ILE A 1 101 ? 43.57453 -12.62777 5.28262 1.000 23.06764 101 ILE A N 1
ATOM 543 C CA A ILE A 1 101 ? 43.99872 -12.87249 6.65770 1.000 21.73697 101 ILE A CA 1
ATOM 544 C C . ILE A 1 101 ? 43.08962 -12.07548 7.57435 1.000 21.34445 101 ILE A C 1
ATOM 545 O O . ILE A 1 101 ? 42.79461 -10.90399 7.29730 1.000 21.97014 101 ILE A O 1
ATOM 550 N N . GLY A 1 102 ? 42.57810 -12.72947 8.61605 1.000 20.66231 102 GLY A N 1
ATOM 551 C CA . GLY A 1 102 ? 41.75764 -12.05559 9.60605 1.000 19.44729 102 GLY A CA 1
ATOM 552 C C . GLY A 1 102 ? 42.59382 -11.73752 10.83431 1.000 19.94894 102 GLY A C 1
ATOM 553 O O . GLY A 1 102 ? 43.34280 -12.58078 11.32207 1.000 22.51997 102 GLY A O 1
ATOM 554 N N . TRP A 1 103 ? 42.45450 -10.52683 11.33626 1.000 18.37383 103 TRP A N 1
ATOM 555 C CA . TRP A 1 103 ? 43.24821 -10.04908 12.46021 1.000 18.90240 103 TRP A CA 1
ATOM 556 C C . TRP A 1 103 ? 42.28302 -9.83830 13.61834 1.000 18.38313 103 TRP A C 1
ATOM 557 O O . TRP A 1 103 ? 41.39637 -8.97094 13.53825 1.000 19.55699 103 TRP A O 1
ATOM 568 N N . ILE A 1 104 ? 42.44416 -10.62355 14.68844 1.000 18.50779 104 ILE A N 1
ATOM 569 C CA . ILE A 1 104 ? 41.51484 -10.64567 15.81392 1.000 19.05488 104 ILE A CA 1
ATOM 570 C C . ILE A 1 104 ? 42.19908 -10.01178 17.00249 1.000 18.15593 104 ILE A C 1
ATOM 571 O O . ILE A 1 104 ? 43.24892 -10.49589 17.43694 1.000 18.90271 104 ILE A O 1
ATOM 576 N N . VAL A 1 105 ? 41.62609 -8.93508 17.52913 1.000 17.61432 105 VAL A N 1
ATOM 577 C CA . VAL A 1 105 ? 42.18447 -8.23838 18.69278 1.000 17.24863 105 VAL A CA 1
ATOM 578 C C . VAL A 1 105 ? 41.65553 -8.90277 19.95718 1.000 17.67455 105 VAL A C 1
ATOM 579 O O . VAL A 1 105 ? 40.44504 -8.92951 20.17724 1.000 19.22554 105 VAL A O 1
ATOM 583 N N . VAL A 1 106 ? 42.54644 -9.41429 20.81477 1.000 18.24410 106 VAL A N 1
ATOM 584 C CA . VAL A 1 106 ? 42.13548 -10.00046 22.08504 1.000 17.59035 106 VAL A CA 1
ATOM 585 C C . VAL A 1 106 ? 42.59478 -9.04115 23.18308 1.000 18.48474 106 VAL A C 1
ATOM 586 O O . VAL A 1 106 ? 43.74711 -9.06034 23.65964 1.000 20.03527 106 VAL A O 1
ATOM 590 N N . ASN A 1 107 ? 41.64193 -8.21062 23.60082 1.000 17.71997 107 ASN A N 1
ATOM 591 C CA . ASN A 1 107 ? 41.93582 -7.01227 24.37233 1.000 17.81154 107 ASN A CA 1
ATOM 592 C C . ASN A 1 107 ? 42.62153 -7.32052 25.69800 1.000 17.84014 107 ASN A C 1
ATOM 593 O O . ASN A 1 107 ? 43.49874 -6.56219 26.13201 1.000 19.03915 107 ASN A O 1
ATOM 598 N N . ASN A 1 108 ? 42.17905 -8.35771 26.41555 1.000 17.84320 108 ASN A N 1
ATOM 599 C CA . ASN A 1 108 ? 42.72559 -8.62876 27.75129 1.000 18.30214 108 ASN A CA 1
ATOM 600 C C . ASN A 1 108 ? 43.69075 -9.79633 27.74993 1.000 19.61564 108 ASN A C 1
ATOM 601 O O . ASN A 1 108 ? 43.94103 -10.41413 28.79072 1.000 20.97504 108 ASN A O 1
ATOM 606 N N . SER A 1 109 ? 44.26803 -10.07608 26.58372 1.000 20.63967 109 SER A N 1
ATOM 607 C CA . SER A 1 109 ? 45.30827 -11.08810 26.44943 1.000 19.87856 109 SER A CA 1
ATOM 608 C C . SER A 1 109 ? 46.55572 -10.52658 25.79649 1.000 20.80593 109 SER A C 1
ATOM 609 O O . SER A 1 109 ? 47.44604 -11.29239 25.45249 1.000 21.47336 109 SER A O 1
ATOM 612 N N . HIS A 1 110 ? 46.62827 -9.21350 25.59806 1.000 20.12135 110 HIS A N 1
ATOM 613 C CA . HIS A 1 110 ? 47.84547 -8.57117 25.09912 1.000 21.32499 110 HIS A CA 1
ATOM 614 C C . HIS A 1 110 ? 48.22208 -8.99095 23.68399 1.000 22.10347 110 HIS A C 1
ATOM 615 O O . HIS A 1 110 ? 49.40284 -8.89507 23.31693 1.000 22.32701 110 HIS A O 1
ATOM 622 N N . VAL A 1 111 ? 47.26651 -9.41455 22.84466 1.000 20.27055 111 VAL A N 1
ATOM 623 C CA . VAL A 1 111 ? 47.63737 -10.13047 21.61709 1.000 19.76003 111 VAL A CA 1
ATOM 624 C C . VAL A 1 111 ? 46.66026 -9.81144 20.49239 1.000 19.17630 111 VAL A C 1
ATOM 625 O O . VAL A 1 111 ? 45.46113 -9.59464 20.72004 1.000 20.29624 111 VAL A O 1
ATOM 629 N N . ILE A 1 112 ? 47.17687 -9.82807 19.26736 1.000 19.66665 112 ILE A N 1
ATOM 630 C CA . ILE A 1 112 ? 46.37055 -9.91210 18.05727 1.000 19.29208 112 ILE A CA 1
ATOM 631 C C . ILE A 1 112 ? 46.75785 -11.20131 17.34787 1.000 20.10948 112 ILE A C 1
ATOM 632 O O . ILE A 1 112 ? 47.94646 -11.43946 17.10239 1.000 21.92782 112 ILE A O 1
ATOM 637 N N . PHE A 1 113 ? 45.76854 -12.01217 16.96970 1.000 19.38966 113 PHE A N 1
ATOM 638 C CA . PHE A 1 113 ? 46.03334 -13.19278 16.16001 1.000 19.57158 113 PHE A CA 1
ATOM 639 C C . PHE A 1 113 ? 45.71965 -12.91457 14.70647 1.000 20.08260 113 PHE A C 1
ATOM 640 O O . PHE A 1 113 ? 44.71484 -12.26554 14.39409 1.000 21.89514 113 PHE A O 1
ATOM 648 N N . ALA A 1 114 ? 46.54818 -13.45123 13.81766 1.000 20.65957 114 ALA A N 1
ATOM 649 C CA . ALA A 1 114 ? 46.25357 -13.45675 12.38718 1.000 21.65614 114 ALA A CA 1
ATOM 650 C C . ALA A 1 114 ? 45.86010 -14.88004 12.00507 1.000 21.17541 114 ALA A C 1
ATOM 651 O O . ALA A 1 114 ? 46.59551 -15.82801 12.30549 1.000 21.94856 114 ALA A O 1
ATOM 653 N N . ILE A 1 115 ? 44.68507 -15.03804 11.39366 1.000 20.39810 115 ILE A N 1
ATOM 654 C CA . ILE A 1 115 ? 44.18853 -16.35071 10.98991 1.000 20.87257 115 ILE A CA 1
ATOM 655 C C . ILE A 1 115 ? 43.90428 -16.40545 9.48752 1.000 20.59534 115 ILE A C 1
ATOM 656 O O . ILE A 1 115 ? 43.55261 -15.40895 8.84125 1.000 20.85539 115 ILE A O 1
ATOM 661 N N . ASP A 1 116 ? 44.03434 -17.60273 8.92042 1.000 22.57784 116 ASP A N 1
ATOM 662 C CA . ASP A 1 116 ? 43.49118 -17.84838 7.57970 1.000 24.31566 116 ASP A CA 1
ATOM 663 C C . ASP A 1 116 ? 41.96086 -17.78284 7.61688 1.000 23.47869 116 ASP A C 1
ATOM 664 O O . ASP A 1 116 ? 41.33383 -18.44100 8.44399 1.000 24.84675 116 ASP A O 1
ATOM 669 N N . ILE A 1 117 ? 41.34965 -17.01362 6.69950 1.000 22.66876 117 ILE A N 1
ATOM 670 C CA . ILE A 1 117 ? 39.90001 -16.78530 6.75024 1.000 22.32988 117 ILE A CA 1
ATOM 671 C C . ILE A 1 117 ? 39.08144 -17.94640 6.21396 1.000 22.71851 117 ILE A C 1
ATOM 672 O O . ILE A 1 117 ? 37.85770 -17.95003 6.39319 1.000 23.18616 117 ILE A O 1
ATOM 677 N N . ASN A 1 118 ? 39.71965 -18.95895 5.61734 1.000 23.31268 118 ASN A N 1
ATOM 678 C CA . ASN A 1 118 ? 39.01559 -20.14904 5.15638 1.000 24.87534 118 ASN A CA 1
ATOM 679 C C . ASN A 1 118 ? 39.12688 -21.32710 6.11442 1.000 25.65496 118 ASN A C 1
ATOM 680 O O . ASN A 1 118 ? 38.19033 -22.12527 6.19862 1.000 27.02790 118 ASN A O 1
ATOM 685 N N . THR A 1 119 ? 40.23858 -21.46008 6.83683 1.000 24.88902 119 THR A N 1
ATOM 686 C CA . THR A 1 119 ? 40.45579 -22.60737 7.70470 1.000 25.15502 119 THR A CA 1
ATOM 687 C C . THR A 1 119 ? 40.46213 -22.23002 9.17636 1.000 24.06855 119 THR A C 1
ATOM 688 O O . THR A 1 119 ? 40.40911 -23.12513 10.04554 1.000 24.72621 119 THR A O 1
ATOM 692 N N . PHE A 1 120 ? 40.58538 -20.93311 9.47202 1.000 22.89128 120 PHE A N 1
ATOM 693 C CA . PHE A 1 120 ? 40.67491 -20.39329 10.83040 1.000 21.60271 120 PHE A CA 1
ATOM 694 C C . PHE A 1 120 ? 41.98403 -20.72661 11.53367 1.000 22.41285 120 PHE A C 1
ATOM 695 O O . PHE A 1 120 ? 42.11662 -20.43239 12.73597 1.000 23.32393 120 PHE A O 1
ATOM 703 N N . LYS A 1 121 ? 42.95220 -21.33308 10.84041 1.000 23.24719 121 LYS A N 1
ATOM 704 C CA . LYS A 1 121 ? 44.23859 -21.60839 11.47330 1.000 24.55741 121 LYS A CA 1
ATOM 705 C C . LYS A 1 121 ? 45.05363 -20.33159 11.66747 1.000 23.87830 121 LYS A C 1
ATOM 706 O O . LYS A 1 121 ? 45.10278 -19.45670 10.79227 1.000 23.65024 121 LYS A O 1
ATOM 712 N N . GLU A 1 122 ? 45.71493 -20.24119 12.82340 1.000 23.74118 122 GLU A N 1
ATOM 713 C CA . GLU A 1 122 ? 46.67527 -19.17036 13.08506 1.000 24.97748 122 GLU A CA 1
ATOM 714 C C . GLU A 1 122 ? 47.80650 -19.17065 12.06497 1.000 25.53339 122 GLU A C 1
ATOM 715 O O . GLU A 1 122 ? 48.41276 -20.20763 11.78938 1.000 27.77400 122 GLU A O 1
ATOM 721 N N . VAL A 1 123 ? 48.06227 -18.01224 11.47050 1.000 25.29532 123 VAL A N 1
ATOM 722 C CA A VAL A 1 123 ? 49.22587 -17.82168 10.61878 1.000 26.44731 123 VAL A CA 1
ATOM 723 C C . VAL A 1 123 ? 50.29573 -16.98138 11.29670 1.000 27.23327 123 VAL A C 1
ATOM 724 O O . VAL A 1 123 ? 51.45745 -17.02025 10.85621 1.000 30.79888 123 VAL A O 1
ATOM 728 N N . GLY A 1 124 ? 49.94857 -16.22253 12.32713 1.000 24.91725 124 GLY A N 1
ATOM 729 C CA . GLY A 1 124 ? 50.91264 -15.49454 13.13551 1.000 25.34851 124 GLY A CA 1
ATOM 730 C C . GLY A 1 124 ? 50.19474 -14.77465 14.25517 1.000 24.68289 124 GLY A C 1
ATOM 731 O O . GLY A 1 124 ? 48.95329 -14.82123 14.37844 1.000 23.62893 124 GLY A O 1
ATOM 732 N N . ARG A 1 125 ? 50.98785 -14.09643 15.08353 1.000 23.56160 125 ARG A N 1
ATOM 733 C CA . ARG A 1 125 ? 50.43701 -13.30279 16.17374 1.000 22.76349 125 ARG A CA 1
ATOM 734 C C . ARG A 1 125 ? 51.39672 -12.16947 16.49659 1.000 23.13951 125 ARG A C 1
ATOM 735 O O . ARG A 1 125 ? 52.59953 -12.24666 16.20772 1.000 24.16907 125 ARG A O 1
ATOM 743 N N . ILE A 1 126 ? 50.85928 -11.11851 17.11393 1.000 22.60086 126 ILE A N 1
ATOM 744 C CA . ILE A 1 126 ? 51.65742 -10.02934 17.66980 1.000 22.78126 126 ILE A CA 1
ATOM 745 C C . ILE A 1 126 ? 51.31186 -9.90374 19.13635 1.000 23.23882 126 ILE A C 1
ATOM 746 O O . ILE A 1 126 ? 50.13581 -9.73494 19.48796 1.000 22.87614 126 ILE A O 1
ATOM 751 N N . THR A 1 127 ? 52.31432 -10.02068 19.98966 1.000 24.50332 127 THR A N 1
ATOM 752 C CA . THR A 1 127 ? 52.13124 -9.89081 21.43266 1.000 26.71558 127 THR A CA 1
ATOM 753 C C . THR A 1 127 ? 52.74693 -8.58500 21.93124 1.000 27.13052 127 THR A C 1
ATOM 754 O O . THR A 1 127 ? 53.36020 -7.83331 21.17198 1.000 28.73398 127 THR A O 1
ATOM 758 N N . GLY A 1 128 ? 52.56036 -8.30188 23.22110 1.000 25.83353 128 GLY A N 1
ATOM 759 C CA . GLY A 1 128 ? 53.19237 -7.13925 23.80408 1.000 24.80035 128 GLY A CA 1
ATOM 760 C C . GLY A 1 128 ? 52.33121 -5.89802 23.88929 1.000 24.28589 128 GLY A C 1
ATOM 761 O O . GLY A 1 128 ? 52.83435 -4.86180 24.30908 1.000 26.27139 128 GLY A O 1
ATOM 762 N N . PHE A 1 129 ? 51.05929 -5.95762 23.50694 1.000 22.59511 129 PHE A N 1
ATOM 763 C CA . PHE A 1 129 ? 50.19226 -4.79211 23.61098 1.000 20.50280 129 PHE A CA 1
ATOM 764 C C . PHE A 1 129 ? 49.69935 -4.63287 25.03718 1.000 22.05744 129 PHE A C 1
ATOM 765 O O . PHE A 1 129 ? 49.43116 -5.61671 25.72632 1.000 24.96440 129 PHE A O 1
ATOM 773 N N . THR A 1 130 ? 49.52554 -3.37830 25.46557 1.000 20.80238 130 THR A N 1
ATOM 774 C CA . THR A 1 130 ? 48.96612 -3.12960 26.79837 1.000 20.72612 130 THR A CA 1
ATOM 775 C C . THR A 1 130 ? 47.56530 -3.70279 26.94352 1.000 20.30165 130 THR A C 1
ATOM 776 O O . THR A 1 130 ? 47.30028 -4.48630 27.86447 1.000 22.14247 130 THR A O 1
ATOM 780 N N . SER A 1 131 ? 46.64792 -3.30184 26.04141 1.000 19.37064 131 SER A N 1
ATOM 781 C CA . SER A 1 131 ? 45.24708 -3.69703 26.14508 1.000 18.94574 131 SER A CA 1
ATOM 782 C C . SER A 1 131 ? 44.61393 -3.25406 24.82712 1.000 18.20970 131 SER A C 1
ATOM 783 O O . SER A 1 131 ? 43.96933 -2.19926 24.73229 1.000 17.13576 131 SER A O 1
ATOM 786 N N . PRO A 1 132 ? 44.82292 -4.01785 23.77229 1.000 17.79060 132 PRO A N 1
ATOM 787 C CA . PRO A 1 132 ? 44.54883 -3.50517 22.41340 1.000 17.41251 132 PRO A CA 1
ATOM 788 C C . PRO A 1 132 ? 43.05037 -3.47030 22.11927 1.000 15.73994 132 PRO A C 1
ATOM 789 O O . PRO A 1 132 ? 42.25601 -4.21194 22.71307 1.000 16.38574 132 PRO A O 1
ATOM 793 N N . ARG A 1 133 ? 42.66559 -2.60448 21.17808 1.000 16.16221 133 ARG A N 1
ATOM 794 C CA . ARG A 1 133 ? 41.25843 -2.30776 20.93577 1.000 16.03722 133 ARG A CA 1
ATOM 795 C C . ARG A 1 133 ? 40.90906 -2.52565 19.47345 1.000 16.33156 133 ARG A C 1
ATOM 796 O O . ARG A 1 133 ? 40.17864 -3.47227 19.14187 1.000 16.33112 133 ARG A O 1
ATOM 804 N N . TYR A 1 134 ? 41.39605 -1.66344 18.58781 1.000 16.30136 134 TYR A N 1
ATOM 805 C CA . TYR A 1 134 ? 41.06918 -1.73453 17.14627 1.000 16.31977 134 TYR A CA 1
ATOM 806 C C . TYR A 1 134 ? 42.34420 -1.64528 16.30905 1.000 16.19885 134 TYR A C 1
ATOM 807 O O . TYR A 1 134 ? 43.35831 -1.08971 16.74773 1.000 17.20386 134 TYR A O 1
ATOM 816 N N . ILE A 1 135 ? 42.28911 -2.19244 15.09571 1.000 17.43780 135 ILE A N 1
ATOM 817 C CA . ILE A 1 135 ? 43.40774 -2.14258 14.16312 1.000 17.94567 135 ILE A CA 1
ATOM 818 C C . ILE A 1 135 ? 43.00760 -1.37991 12.89906 1.000 16.97499 135 ILE A C 1
ATOM 819 O O . ILE A 1 135 ? 41.92663 -1.61246 12.34325 1.000 19.24247 135 ILE A O 1
ATOM 824 N N . HIS A 1 136 ? 43.88232 -0.47429 12.45220 1.000 18.07836 136 HIS A N 1
ATOM 825 C CA . HIS A 1 136 ? 43.66929 0.28279 11.21824 1.000 18.60227 136 HIS A CA 1
ATOM 826 C C . HIS A 1 136 ? 44.90434 0.15777 10.33007 1.000 18.40289 136 HIS A C 1
ATOM 827 O O . HIS A 1 136 ? 45.99853 0.60947 10.71185 1.000 19.04666 136 HIS A O 1
ATOM 834 N N . PHE A 1 137 ? 44.74533 -0.47835 9.16459 1.000 19.84197 137 PHE A N 1
ATOM 835 C CA . PHE A 1 137 ? 45.87013 -0.67073 8.26163 1.000 20.71627 137 PHE A CA 1
ATOM 836 C C . PHE A 1 137 ? 46.11626 0.55433 7.39221 1.000 22.90436 137 PHE A C 1
ATOM 837 O O . PHE A 1 137 ? 45.18216 1.14112 6.82876 1.000 22.68870 137 PHE A O 1
ATOM 845 N N . LEU A 1 138 ? 47.39699 0.92768 7.27370 1.000 22.78553 138 LEU A N 1
ATOM 846 C CA . LEU A 1 138 ? 47.85409 1.93553 6.32769 1.000 24.35901 138 LEU A CA 1
ATOM 847 C C . LEU A 1 138 ? 48.58574 1.31301 5.16409 1.000 26.19730 138 LEU A C 1
ATOM 848 O O . LEU A 1 138 ? 48.54702 1.86319 4.07467 1.000 28.34503 138 LEU A O 1
ATOM 853 N N . SER A 1 139 ? 49.25342 0.18197 5.37964 1.000 27.03113 139 SER A N 1
ATOM 854 C CA . SER A 1 139 ? 49.94060 -0.56860 4.32853 1.000 27.64196 139 SER A CA 1
ATOM 855 C C . SER A 1 139 ? 50.15220 -1.99731 4.82618 1.000 28.28112 139 SER A C 1
ATOM 856 O O . SER A 1 139 ? 49.82693 -2.32545 5.96812 1.000 27.45060 139 SER A O 1
ATOM 859 N N . ASP A 1 140 ? 50.74016 -2.84447 3.97359 1.000 29.44325 140 ASP A N 1
ATOM 860 C CA . ASP A 1 140 ? 51.10812 -4.18465 4.43947 1.000 31.85835 140 ASP A CA 1
ATOM 861 C C . ASP A 1 140 ? 52.10924 -4.12563 5.57782 1.000 31.87352 140 ASP A C 1
ATOM 862 O O . ASP A 1 140 ? 52.22717 -5.09290 6.34959 1.000 30.96754 140 ASP A O 1
ATOM 867 N N . GLU A 1 141 ? 52.85288 -3.03112 5.68703 1.000 32.70302 141 GLU A N 1
ATOM 868 C CA . GLU A 1 141 ? 53.92775 -2.94485 6.65222 1.000 35.01077 141 GLU A CA 1
ATOM 869 C C . GLU A 1 141 ? 53.64937 -1.93305 7.75306 1.000 29.94154 141 GLU A C 1
ATOM 870 O O . GLU A 1 141 ? 54.54521 -1.66186 8.56429 1.000 30.39421 141 GLU A O 1
ATOM 876 N N . LYS A 1 142 ? 52.43064 -1.38836 7.82684 1.000 26.21450 142 LYS A N 1
ATOM 877 C CA . LYS A 1 142 ? 52.14991 -0.35272 8.82081 1.000 24.28028 142 LYS A CA 1
ATOM 878 C C . LYS A 1 142 ? 50.68124 -0.37277 9.20830 1.000 24.10269 142 LYS A C 1
ATOM 879 O O . LYS A 1 142 ? 49.81992 -0.24672 8.33590 1.000 24.54564 142 LYS A O 1
ATOM 885 N N . ALA A 1 143 ? 50.40489 -0.52133 10.50931 1.000 22.06212 143 ALA A N 1
ATOM 886 C CA . ALA A 1 143 ? 49.03593 -0.40283 10.99843 1.000 21.07479 143 ALA A CA 1
ATOM 887 C C . ALA A 1 143 ? 49.09530 0.24587 12.37610 1.000 20.52386 143 ALA A C 1
ATOM 888 O O . ALA A 1 143 ? 50.12493 0.22052 13.05866 1.000 21.28024 143 ALA A O 1
ATOM 890 N N . TYR A 1 144 ? 47.98772 0.85026 12.77997 1.000 19.17236 144 TYR A N 1
ATOM 891 C CA . TYR A 1 144 ? 47.84379 1.41130 14.11084 1.000 19.28555 144 TYR A CA 1
ATOM 892 C C . TYR A 1 144 ? 46.94519 0.49814 14.94883 1.000 18.21179 144 TYR A C 1
ATOM 893 O O . TYR A 1 144 ? 45.91750 0.00103 14.45053 1.000 18.55826 144 TYR A O 1
ATOM 902 N N . VAL A 1 145 ? 47.30025 0.30813 16.22590 1.000 18.57406 145 VAL A N 1
ATOM 903 C CA . VAL A 1 145 ? 46.49312 -0.48608 17.13932 1.000 17.45189 145 VAL A CA 1
ATOM 904 C C . VAL A 1 145 ? 46.23317 0.36432 18.37592 1.000 17.35699 145 VAL A C 1
ATOM 905 O O . VAL A 1 145 ? 47.17376 0.69762 19.12193 1.000 18.45536 145 VAL A O 1
ATOM 909 N N . THR A 1 146 ? 44.96472 0.72152 18.59410 1.000 16.91591 146 THR A N 1
ATOM 910 C CA . THR A 1 146 ? 44.58261 1.56099 19.72277 1.000 16.77861 146 THR A CA 1
ATOM 911 C C . THR A 1 146 ? 44.55176 0.72256 21.00029 1.000 16.76753 146 THR A C 1
ATOM 912 O O . THR A 1 146 ? 44.65141 -0.50770 20.96239 1.000 16.86643 146 THR A O 1
ATOM 916 N N . GLN A 1 147 ? 44.52589 1.40712 22.14424 1.000 17.49943 147 GLN A N 1
ATOM 917 C CA . GLN A 1 147 ? 44.70325 0.75569 23.44796 1.000 17.16353 147 GLN A CA 1
ATOM 918 C C . GLN A 1 147 ? 43.82475 1.39413 24.51515 1.000 16.33592 147 GLN A C 1
ATOM 919 O O . GLN A 1 147 ? 43.47135 2.58255 24.42870 1.000 18.38005 147 GLN A O 1
ATOM 925 N N . ILE A 1 148 ? 43.49331 0.61807 25.53812 1.000 17.11215 148 ILE A N 1
ATOM 926 C CA . ILE A 1 148 ? 43.00007 1.17798 26.79687 1.000 17.25804 148 ILE A CA 1
ATOM 927 C C . ILE A 1 148 ? 44.10537 1.02295 27.83675 1.000 18.36653 148 ILE A C 1
ATOM 928 O O . ILE A 1 148 ? 44.96630 0.14593 27.71477 1.000 19.45766 148 ILE A O 1
ATOM 933 N N . TRP A 1 149 ? 44.09525 1.90185 28.84113 1.000 18.18377 149 TRP A N 1
ATOM 934 C CA . TRP A 1 149 ? 45.12191 1.88203 29.90715 1.000 18.67004 149 TRP A CA 1
ATOM 935 C C . TRP A 1 149 ? 46.51214 2.20773 29.36411 1.000 19.75911 149 TRP A C 1
ATOM 936 O O . TRP A 1 149 ? 47.53042 1.68668 29.82999 1.000 19.67009 149 TRP A O 1
ATOM 947 N N . ASP A 1 150 ? 46.56298 3.05236 28.33474 1.000 19.84233 150 ASP A N 1
ATOM 948 C CA . ASP A 1 150 ? 47.81829 3.48298 27.73743 1.000 20.03085 150 ASP A CA 1
ATOM 949 C C . ASP A 1 150 ? 47.51715 4.80094 27.04558 1.000 20.07864 150 ASP A C 1
ATOM 950 O O . ASP A 1 150 ? 46.39772 5.01430 26.54479 1.000 21.59360 150 ASP A O 1
ATOM 955 N N . TYR A 1 151 ? 48.50894 5.69562 27.04220 1.000 19.70857 151 TYR A N 1
ATOM 956 C CA . TYR A 1 151 ? 48.38483 6.94850 26.31174 1.000 21.56916 151 TYR A CA 1
ATOM 957 C C . TYR A 1 151 ? 48.94648 6.83992 24.90425 1.000 21.14072 151 TYR A C 1
ATOM 958 O O . TYR A 1 151 ? 48.96235 7.84078 24.17300 1.000 22.32477 151 TYR A O 1
ATOM 967 N N . ARG A 1 152 ? 49.41508 5.66235 24.50405 1.000 20.55788 152 ARG A N 1
ATOM 968 C CA . ARG A 1 152 ? 50.02840 5.47947 23.18928 1.000 20.87551 152 ARG A CA 1
ATOM 969 C C . ARG A 1 152 ? 49.15153 4.63964 22.27630 1.000 21.01581 152 ARG A C 1
ATOM 970 O O . ARG A 1 152 ? 48.51063 3.69043 22.72687 1.000 21.72766 152 ARG A O 1
ATOM 978 N N . ILE A 1 153 ? 49.14901 4.97854 20.99438 1.000 20.41339 153 ILE A N 1
ATOM 979 C CA . ILE A 1 153 ? 48.66367 4.08265 19.95066 1.000 20.68744 153 ILE A CA 1
ATOM 980 C C . ILE A 1 153 ? 49.87809 3.32535 19.43390 1.000 20.55677 153 ILE A C 1
ATOM 981 O O . ILE A 1 153 ? 50.90991 3.93355 19.15978 1.000 21.89226 153 ILE A O 1
ATOM 986 N N . PHE A 1 154 ? 49.79889 1.99850 19.36486 1.000 21.16101 154 PHE A N 1
ATOM 987 C CA . PHE A 1 154 ? 50.95263 1.20804 18.93132 1.000 21.09619 154 PHE A CA 1
ATOM 988 C C . PHE A 1 154 ? 50.99539 1.16272 17.39867 1.000 20.95091 154 PHE A C 1
ATOM 989 O O . PHE A 1 154 ? 49.96587 0.98245 16.73275 1.000 22.02248 154 PHE A O 1
ATOM 997 N N . ILE A 1 155 ? 52.17573 1.36734 16.82511 1.000 21.54787 155 ILE A N 1
ATOM 998 C CA . ILE A 1 155 ? 52.40208 1.16764 15.39424 1.000 22.81398 155 ILE A CA 1
ATOM 999 C C . ILE A 1 155 ? 53.02084 -0.20491 15.20759 1.000 22.47550 155 ILE A C 1
ATOM 1000 O O . ILE A 1 155 ? 53.97367 -0.56007 15.91217 1.000 24.79299 155 ILE A O 1
ATOM 1005 N N . ILE A 1 156 ? 52.46182 -0.99563 14.28889 1.000 23.31346 156 ILE A N 1
ATOM 1006 C CA . ILE A 1 156 ? 52.95178 -2.34194 14.04288 1.000 23.99876 156 ILE A CA 1
ATOM 1007 C C . ILE A 1 156 ? 53.32070 -2.49385 12.58002 1.000 24.92587 156 ILE A C 1
ATOM 1008 O O . ILE A 1 156 ? 52.88069 -1.73677 11.71425 1.000 23.91328 156 ILE A O 1
ATOM 1013 N N . ASN A 1 157 ? 54.17321 -3.48404 12.32754 1.000 25.91385 157 ASN A N 1
ATOM 1014 C CA . ASN A 1 157 ? 54.43048 -4.00162 10.99668 1.000 25.86919 157 ASN A CA 1
ATOM 1015 C C . ASN A 1 157 ? 53.74402 -5.35796 10.88534 1.000 26.77311 157 ASN A C 1
ATOM 1016 O O . ASN A 1 157 ? 54.25209 -6.36377 11.41593 1.000 26.82130 157 ASN A O 1
ATOM 1021 N N . PRO A 1 158 ? 52.59276 -5.43599 10.21564 1.000 27.32619 158 PRO A N 1
ATOM 1022 C CA . PRO A 1 158 ? 51.87254 -6.71296 10.14187 1.000 28.18873 158 PRO A CA 1
ATOM 1023 C C . PRO A 1 158 ? 52.60051 -7.78770 9.36746 1.000 30.20136 158 PRO A C 1
ATOM 1024 O O . PRO A 1 158 ? 52.42004 -8.96882 9.67850 1.000 31.10583 158 PRO A O 1
ATOM 1028 N N . LYS A 1 159 ? 53.42776 -7.40704 8.38404 1.000 31.40912 159 LYS A N 1
ATOM 1029 C CA . LYS A 1 159 ? 54.17130 -8.37854 7.59171 1.000 34.53820 159 LYS A CA 1
ATOM 1030 C C . LYS A 1 159 ? 55.21959 -9.09012 8.44005 1.000 34.31989 159 LYS A C 1
ATOM 1031 O O . LYS A 1 159 ? 55.46074 -10.28499 8.25747 1.000 34.68560 159 LYS A O 1
ATOM 1037 N N . THR A 1 160 ? 55.83613 -8.38760 9.38956 1.000 33.12524 160 THR A N 1
ATOM 1038 C CA . THR A 1 160 ? 56.86549 -8.98228 10.23987 1.000 32.75938 160 THR A CA 1
ATOM 1039 C C . THR A 1 160 ? 56.36625 -9.33524 11.63895 1.000 32.16022 160 THR A C 1
ATOM 1040 O O . THR A 1 160 ? 57.14135 -9.88136 12.43446 1.000 34.54833 160 THR A O 1
ATOM 1044 N N . TYR A 1 161 ? 55.10098 -9.03294 11.95899 1.000 30.91278 161 TYR A N 1
ATOM 1045 C CA . TYR A 1 161 ? 54.51015 -9.37121 13.25752 1.000 31.41056 161 TYR A CA 1
ATOM 1046 C C . TYR A 1 161 ? 55.25482 -8.70697 14.41674 1.000 32.56669 161 TYR A C 1
ATOM 1047 O O . TYR A 1 161 ? 55.50926 -9.32983 15.45411 1.000 34.00300 161 TYR A O 1
ATOM 1056 N N . GLU A 1 162 ? 55.58190 -7.41987 14.25433 1.000 34.42210 162 GLU A N 1
ATOM 1057 C CA . GLU A 1 162 ? 56.38215 -6.66446 15.21327 1.000 37.15290 162 GLU A CA 1
ATOM 1058 C C . GLU A 1 162 ? 55.71650 -5.33669 15.54457 1.000 32.50813 162 GLU A C 1
ATOM 1059 O O . GLU A 1 162 ? 55.07959 -4.70778 14.68998 1.000 31.44918 162 GLU A O 1
ATOM 1065 N N . ILE A 1 163 ? 55.88413 -4.90473 16.79635 1.000 29.47001 163 ILE A N 1
ATOM 1066 C CA . ILE A 1 163 ? 55.59023 -3.52292 17.17433 1.000 26.74039 163 ILE A CA 1
ATOM 1067 C C . ILE A 1 163 ? 56.78488 -2.66885 16.77497 1.000 29.02696 163 ILE A C 1
ATOM 1068 O O . ILE A 1 163 ? 57.92959 -2.96112 17.15928 1.000 31.73993 163 ILE A O 1
ATOM 1073 N N . THR A 1 164 ? 56.54174 -1.62130 15.99037 1.000 27.75254 164 THR A N 1
ATOM 1074 C CA . THR A 1 164 ? 57.62452 -0.77735 15.48211 1.000 28.87020 164 THR A CA 1
ATOM 1075 C C . THR A 1 164 ? 57.69914 0.62737 16.06894 1.000 29.22370 164 THR A C 1
ATOM 1076 O O . THR A 1 164 ? 58.72965 1.29204 15.89492 1.000 31.76029 164 THR A O 1
ATOM 1080 N N . GLY A 1 165 ? 56.66426 1.10935 16.74519 1.000 26.58079 165 GLY A N 1
ATOM 1081 C CA . GLY A 1 165 ? 56.73951 2.44718 17.29493 1.000 26.80595 165 GLY A CA 1
ATOM 1082 C C . GLY A 1 165 ? 55.45491 2.80541 18.01012 1.000 25.53257 165 GLY A C 1
ATOM 1083 O O . GLY A 1 165 ? 54.57036 1.96958 18.18941 1.000 25.06680 165 GLY A O 1
ATOM 1084 N N . TYR A 1 166 ? 55.35495 4.07725 18.38811 1.000 24.44286 166 TYR A N 1
ATOM 1085 C CA . TYR A 1 166 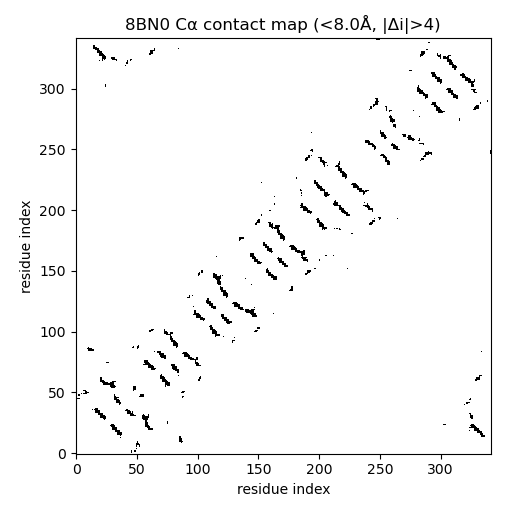? 54.24497 4.57923 19.19255 1.000 24.94398 166 TYR A CA 1
ATOM 1086 C C . TYR A 1 166 ? 53.85087 5.98600 18.76578 1.000 24.61524 166 TYR A C 1
ATOM 1087 O O . TYR A 1 166 ? 54.70783 6.79640 18.39952 1.000 27.33637 166 TYR A O 1
ATOM 1096 N N . ILE A 1 167 ? 52.54939 6.27052 18.82226 1.000 23.04634 167 ILE A N 1
ATOM 1097 C CA . ILE A 1 167 ? 52.02055 7.62869 18.76668 1.000 21.80532 167 ILE A CA 1
ATOM 1098 C C . ILE A 1 167 ? 51.60695 8.02762 20.17709 1.000 22.06875 167 ILE A C 1
ATOM 1099 O O . ILE A 1 167 ? 50.71979 7.39863 20.76489 1.000 23.44508 167 ILE A O 1
ATOM 1104 N N . GLU A 1 168 ? 52.19853 9.08963 20.71537 1.000 23.46533 168 GLU A N 1
ATOM 1105 C CA . GLU A 1 168 ? 51.84246 9.57330 22.04820 1.000 25.98065 168 GLU A CA 1
ATOM 1106 C C . GLU A 1 168 ? 50.66104 10.53336 21.97391 1.000 23.97653 168 GLU A C 1
ATOM 1107 O O . GLU A 1 168 ? 50.71906 11.55383 21.27463 1.000 26.28437 168 GLU A O 1
ATOM 1113 N N . CYS A 1 169 ? 49.57554 10.20751 22.68126 1.000 22.76916 169 CYS A N 1
ATOM 1114 C CA . CYS A 1 169 ? 48.42521 11.10454 22.68171 1.000 23.22441 169 CYS A CA 1
ATOM 1115 C C . CYS A 1 169 ? 48.60161 12.16176 23.76007 1.000 23.80625 169 CYS A C 1
ATOM 1116 O O . CYS A 1 169 ? 49.01031 11.84119 24.87171 1.000 25.61177 169 CYS A O 1
ATOM 1119 N N . PRO A 1 170 ? 48.27742 13.40619 23.43070 1.000 23.54795 170 PRO A N 1
ATOM 1120 C CA . PRO A 1 170 ? 48.47160 14.50659 24.38938 1.000 23.31353 170 PRO A CA 1
ATOM 1121 C C . PRO A 1 170 ? 47.46301 14.45505 25.52638 1.000 24.11497 170 PRO A C 1
ATOM 1122 O O . PRO A 1 170 ? 46.32459 14.00191 25.36981 1.000 23.64469 170 PRO A O 1
ATOM 1126 N N . ASP A 1 171 ? 47.89821 14.92337 26.69125 1.000 25.19040 171 ASP A N 1
ATOM 1127 C CA . ASP A 1 171 ? 46.99524 15.05918 27.83918 1.000 26.12597 171 ASP A CA 1
ATOM 1128 C C . ASP A 1 171 ? 46.33643 13.73253 28.20853 1.000 25.93527 171 ASP A C 1
ATOM 1129 O O . ASP A 1 171 ? 45.13915 13.67484 28.51649 1.000 26.50774 171 ASP A O 1
ATOM 1134 N N . MET A 1 172 ? 47.12493 12.66129 28.18522 1.000 25.86116 172 MET A N 1
ATOM 1135 C CA . MET A 1 172 ? 46.67488 11.30918 28.50045 1.000 24.67162 172 MET A CA 1
ATOM 1136 C C . MET A 1 172 ? 47.78186 10.58596 29.25284 1.000 24.19994 172 MET A C 1
ATOM 1137 O O . MET A 1 172 ? 48.96839 10.84282 29.03516 1.000 24.41202 172 MET A O 1
ATOM 1142 N N . ASP A 1 173 ? 47.39496 9.67050 30.14446 1.000 24.38588 173 ASP A N 1
ATOM 1143 C CA . ASP A 1 173 ? 48.33781 8.87948 30.93087 1.000 24.84539 173 ASP A CA 1
ATOM 1144 C C . ASP A 1 173 ? 48.01632 7.38648 30.81904 1.000 24.43616 173 ASP A C 1
ATOM 1145 O O . ASP A 1 173 ? 47.06021 6.97492 30.15843 1.000 24.77196 173 ASP A O 1
ATOM 1150 N N . MET A 1 174 ? 48.80992 6.55783 31.49034 1.000 24.88287 174 MET A N 1
ATOM 1151 C CA . MET A 1 174 ? 48.52388 5.12668 31.49250 1.000 25.38635 174 MET A CA 1
ATOM 1152 C C . MET A 1 174 ? 47.35245 4.78364 32.40539 1.000 26.06337 174 MET A C 1
ATOM 1153 O O . MET A 1 174 ? 46.63408 3.80350 32.14547 1.000 26.28906 174 MET A O 1
ATOM 1158 N N . GLU A 1 175 ? 47.14641 5.54813 33.48240 1.000 25.28059 175 GLU A N 1
ATOM 1159 C CA . GLU A 1 175 ? 46.12411 5.16061 34.44563 1.000 25.47910 175 GLU A CA 1
ATOM 1160 C C . GLU A 1 175 ? 44.72571 5.27032 33.87027 1.000 22.80353 175 GLU A C 1
ATOM 1161 O O . GLU A 1 175 ? 43.83703 4.49981 34.26353 1.000 23.79710 175 GLU A O 1
ATOM 1167 N N . SER A 1 176 ? 44.49170 6.21754 32.95014 1.000 20.61062 176 SER A N 1
ATOM 1168 C CA . SER A 1 176 ? 43.15315 6.35794 32.39082 1.000 20.05384 176 SER A CA 1
ATOM 1169 C C . SER A 1 176 ? 43.14496 6.56811 30.88690 1.000 19.26874 176 SER A C 1
ATOM 1170 O O . SER A 1 176 ? 42.10308 6.93288 30.33864 1.000 20.25418 176 SER A O 1
ATOM 1173 N N . GLY A 1 177 ? 44.25274 6.30012 30.20603 1.000 20.20542 177 GLY A N 1
ATOM 1174 C CA . GLY A 1 177 ? 44.29605 6.50030 28.75708 1.000 20.16693 177 GLY A CA 1
ATOM 1175 C C . GLY A 1 177 ? 43.32817 5.60438 28.00201 1.000 18.52954 177 GLY A C 1
ATOM 1176 O O . GLY A 1 177 ? 42.98392 4.49228 28.45790 1.000 20.52569 177 GLY A O 1
ATOM 1177 N N . SER A 1 178 ? 42.86334 6.10027 26.85523 1.000 17.67016 178 SER A N 1
ATOM 1178 C CA . SER A 1 178 ? 41.97685 5.29512 26.01461 1.000 17.54143 178 SER A CA 1
ATOM 1179 C C . SER A 1 178 ? 41.95222 5.86776 24.60990 1.000 17.45575 178 SER A C 1
ATOM 1180 O O . SER A 1 178 ? 41.62294 7.04957 24.42123 1.000 18.36313 178 SER A O 1
ATOM 1183 N N . THR A 1 179 ? 42.29309 5.03966 23.62310 1.000 17.16516 179 THR A N 1
ATOM 1184 C CA . THR A 1 179 ? 41.98112 5.29096 22.22876 1.000 18.23073 179 THR A CA 1
ATOM 1185 C C . THR A 1 179 ? 41.22058 4.09528 21.68719 1.000 16.89019 179 THR A C 1
ATOM 1186 O O . THR A 1 179 ? 41.37914 2.97986 22.19436 1.000 17.37899 179 THR A O 1
ATOM 1190 N N . GLU A 1 180 ? 40.36861 4.31279 20.68552 1.000 16.78483 180 GLU A N 1
ATOM 1191 C CA . GLU A 1 180 ? 39.34079 3.31918 20.36274 1.000 16.28173 180 GLU A CA 1
ATOM 1192 C C . GLU A 1 180 ? 39.19285 3.13154 18.85005 1.000 15.74252 180 GLU A C 1
ATOM 1193 O O . GLU A 1 180 ? 40.10009 2.56036 18.22720 1.000 17.12805 180 GLU A O 1
ATOM 1199 N N . GLN A 1 181 ? 38.09663 3.56172 18.23607 1.000 15.84299 181 GLN A N 1
ATOM 1200 C CA . GLN A 1 181 ? 37.89561 3.29498 16.80546 1.000 16.08718 181 GLN A CA 1
ATOM 1201 C C . GLN A 1 181 ? 38.52899 4.39796 15.93896 1.000 15.51273 181 GLN A C 1
ATOM 1202 O O . GLN A 1 181 ? 38.77451 5.52003 16.41188 1.000 16.44532 181 GLN A O 1
ATOM 1208 N N . MET A 1 182 ? 38.83172 4.04958 14.67645 1.000 15.78253 182 MET A N 1
ATOM 1209 C CA . MET A 1 182 ? 39.57110 4.93026 13.79435 1.000 16.96806 182 MET A CA 1
ATOM 1210 C C . MET A 1 182 ? 38.85438 5.00828 12.44835 1.000 17.39205 182 MET A C 1
ATOM 1211 O O . MET A 1 182 ? 38.25439 4.02768 11.97786 1.000 18.25441 182 MET A O 1
ATOM 1216 N N . VAL A 1 183 ? 38.94261 6.17977 11.80908 1.000 17.11382 183 VAL A N 1
ATOM 1217 C CA . VAL A 1 183 ? 38.53522 6.34827 10.41376 1.000 17.59046 183 VAL A CA 1
ATOM 1218 C C . VAL A 1 183 ? 39.59846 7.16709 9.69901 1.000 18.67816 183 VAL A C 1
ATOM 1219 O O . VAL A 1 183 ? 40.30613 7.95681 10.31678 1.000 20.38850 183 VAL A O 1
ATOM 1223 N N . GLN A 1 184 ? 39.74561 6.97136 8.40312 1.000 19.35453 184 GLN A N 1
ATOM 1224 C CA . GLN A 1 184 ? 40.71475 7.75844 7.66433 1.000 20.96899 184 GLN A CA 1
ATOM 1225 C C . GLN A 1 184 ? 40.03859 8.83645 6.82517 1.000 20.39706 184 GLN A C 1
ATOM 1226 O O . GLN A 1 184 ? 38.97769 8.61839 6.23274 1.000 23.56936 184 GLN A O 1
ATOM 1232 N N . TYR A 1 185 ? 40.68927 10.00100 6.75393 1.000 19.70111 185 TYR A N 1
ATOM 1233 C CA . TYR A 1 185 ? 40.21094 11.14109 5.96490 1.000 20.11446 185 TYR A CA 1
ATOM 1234 C C . TYR A 1 185 ? 41.43691 11.69582 5.25398 1.000 20.70029 185 TYR A C 1
ATOM 1235 O O . TYR A 1 185 ? 42.23533 12.40062 5.87247 1.000 21.13098 185 TYR A O 1
ATOM 1244 N N . GLY A 1 186 ? 41.60135 11.34191 3.97371 1.000 21.28880 186 GLY A N 1
ATOM 1245 C CA . GLY A 1 186 ? 42.82825 11.72584 3.28856 1.000 20.72883 186 GLY A CA 1
ATOM 1246 C C . GLY A 1 186 ? 44.04255 11.14407 4.01034 1.000 20.38642 186 GLY A C 1
ATOM 1247 O O . GLY A 1 186 ? 44.11068 9.93908 4.27213 1.000 21.15646 186 GLY A O 1
ATOM 1248 N N . LYS A 1 187 ? 45.03890 11.99258 4.29347 1.000 20.66637 187 LYS A N 1
ATOM 1249 C CA . LYS A 1 187 ? 46.24250 11.54864 4.98537 1.000 21.57066 187 LYS A CA 1
ATOM 1250 C C . LYS A 1 187 ? 46.07174 11.52034 6.50016 1.000 20.03338 187 LYS A C 1
ATOM 1251 O O . LYS A 1 187 ? 47.02511 11.20127 7.21249 1.000 22.15326 187 LYS A O 1
ATOM 1257 N N . TYR A 1 188 ? 44.89791 11.82329 7.00994 1.000 19.54380 188 TYR A N 1
ATOM 1258 C CA . TYR A 1 188 ? 44.69450 11.88438 8.45160 1.000 19.00524 188 TYR A CA 1
ATOM 1259 C C . TYR A 1 188 ? 43.91106 10.67538 8.94467 1.000 20.05088 188 TYR A C 1
ATOM 1260 O O . TYR A 1 188 ? 43.05928 10.14910 8.22254 1.000 21.42003 188 TYR A O 1
ATOM 1269 N N . VAL A 1 189 ? 44.19992 10.22102 10.15579 1.000 18.71468 189 VAL A N 1
ATOM 1270 C CA . VAL A 1 189 ? 43.33732 9.25438 10.82353 1.000 18.47617 189 VAL A CA 1
ATOM 1271 C C . VAL A 1 189 ? 42.69466 9.98313 12.00113 1.000 18.45510 189 VAL A C 1
ATOM 1272 O O . VAL A 1 189 ? 43.38738 10.62166 12.80809 1.000 21.55013 189 VAL A O 1
ATOM 1276 N N . TYR A 1 190 ? 41.38074 9.86487 12.11758 1.000 16.46493 190 TYR A N 1
ATOM 1277 C CA . TYR A 1 190 ? 40.65739 10.35001 13.28500 1.000 16.70323 190 TYR A CA 1
ATOM 1278 C C . TYR A 1 190 ? 40.39473 9.17708 14.21503 1.000 15.57653 190 TYR A C 1
ATOM 1279 O O . TYR A 1 190 ? 40.08007 8.07379 13.75127 1.000 17.44033 190 TYR A O 1
ATOM 1288 N N . VAL A 1 191 ? 40.48419 9.41152 15.52465 1.000 16.75646 191 VAL A N 1
ATOM 1289 C CA . VAL A 1 191 ? 40.31692 8.32546 16.49104 1.000 17.09727 191 VAL A CA 1
ATOM 1290 C C . VAL A 1 191 ? 39.51486 8.83975 17.66818 1.000 17.01083 191 VAL A C 1
ATOM 1291 O O . VAL A 1 191 ? 39.79748 9.93309 18.17260 1.000 18.22936 191 VAL A O 1
ATOM 1295 N N . ASN A 1 192 ? 38.49648 8.08318 18.10054 1.000 15.73700 192 ASN A N 1
ATOM 1296 C CA . ASN A 1 192 ? 37.79061 8.48081 19.32793 1.000 16.29228 192 ASN A CA 1
ATOM 1297 C C . ASN A 1 192 ? 38.54072 7.98361 20.55098 1.000 16.92930 192 ASN A C 1
ATOM 1298 O O . ASN A 1 192 ? 39.15245 6.91144 20.53317 1.000 17.64262 192 ASN A O 1
ATOM 1303 N N . CYS A 1 193 ? 38.48192 8.77024 21.62867 1.000 17.18488 193 CYS A N 1
ATOM 1304 C CA . CYS A 1 193 ? 39.08996 8.42296 22.90316 1.000 17.36020 193 CYS A CA 1
ATOM 1305 C C . CYS A 1 193 ? 37.94565 8.14117 23.86564 1.000 16.87844 193 CYS A C 1
ATOM 1306 O O . CYS A 1 193 ? 37.14465 9.04179 24.14398 1.000 17.55458 193 CYS A O 1
ATOM 1309 N N . TRP A 1 194 ? 37.85686 6.89477 24.36486 1.000 16.17508 194 TRP A N 1
ATOM 1310 C CA . TRP A 1 194 ? 36.60471 6.40888 24.95803 1.000 16.25194 194 TRP A CA 1
ATOM 1311 C C . TRP A 1 194 ? 36.62511 6.47822 26.48613 1.000 16.52037 194 TRP A C 1
ATOM 1312 O O . TRP A 1 194 ? 36.02513 7.37543 27.09131 1.000 17.23464 194 TRP A O 1
ATOM 1323 N N . SER A 1 195 ? 37.29580 5.54069 27.13223 1.000 16.47459 195 SER A N 1
ATOM 1324 C CA . SER A 1 195 ? 37.14887 5.36485 28.57896 1.000 17.44784 195 SER A CA 1
ATOM 1325 C C . SER A 1 195 ? 37.84524 6.49747 29.33507 1.000 17.29112 195 SER A C 1
ATOM 1326 O O . SER A 1 195 ? 39.05687 6.69875 29.18680 1.000 18.00379 195 SER A O 1
ATOM 1329 N N . TYR A 1 196 ? 37.07968 7.25322 30.14025 1.000 16.35504 196 TYR A N 1
ATOM 1330 C CA . TYR A 1 196 ? 37.61864 8.40743 30.88696 1.000 16.79751 196 TYR A CA 1
ATOM 1331 C C . TYR A 1 196 ? 38.27858 9.43250 29.95161 1.000 18.02388 196 TYR A C 1
ATOM 1332 O O . TYR A 1 196 ? 39.25071 10.10206 30.31413 1.000 18.74325 196 TYR A O 1
ATOM 1341 N N . GLN A 1 197 ? 37.73396 9.59651 28.74913 1.000 17.69166 197 GLN A N 1
ATOM 1342 C CA . GLN A 1 197 ? 38.19943 10.62110 27.82982 1.000 17.45843 197 GLN A CA 1
ATOM 1343 C C . GLN A 1 197 ? 36.99020 11.28617 27.19257 1.000 16.82071 197 GLN A C 1
ATOM 1344 O O . GLN A 1 197 ? 35.85055 10.82997 27.35442 1.000 17.51466 197 GLN A O 1
ATOM 1350 N N . ASN A 1 198 ? 37.24105 12.35847 26.43586 1.000 17.44522 198 ASN A N 1
ATOM 1351 C CA . ASN A 1 198 ? 36.13551 13.14107 25.88540 1.000 16.57684 198 ASN A CA 1
ATOM 1352 C C . ASN A 1 198 ? 36.54648 13.81397 24.58575 1.000 17.26773 198 ASN A C 1
ATOM 1353 O O . ASN A 1 198 ? 36.11037 14.92997 24.28754 1.000 18.39577 198 ASN A O 1
ATOM 1358 N N . ARG A 1 199 ? 37.39062 13.14382 23.79751 1.000 17.38736 199 ARG A N 1
ATOM 1359 C CA . ARG A 1 199 ? 37.95871 13.78199 22.59652 1.000 17.61978 199 ARG A CA 1
ATOM 1360 C C . ARG A 1 199 ? 37.94124 12.86050 21.38467 1.000 18.10637 199 ARG A C 1
ATOM 1361 O O . ARG A 1 199 ? 37.96969 11.62871 21.50675 1.000 18.40003 199 ARG A O 1
ATOM 1369 N N . ILE A 1 200 ? 37.89276 13.47744 20.20979 1.000 17.75714 200 ILE A N 1
ATOM 1370 C CA . ILE A 1 200 ? 38.38429 12.85173 18.98334 1.000 17.21738 200 ILE A CA 1
ATOM 1371 C C . ILE A 1 200 ? 39.75370 13.46334 18.70671 1.000 17.23125 200 ILE A C 1
ATOM 1372 O O . ILE A 1 200 ? 39.92764 14.69456 18.84660 1.000 17.98721 200 ILE A O 1
ATOM 1377 N N . LEU A 1 201 ? 40.73291 12.63316 18.31964 1.000 17.29800 201 LEU A N 1
ATOM 1378 C CA . LEU A 1 201 ? 42.05608 13.12615 17.95945 1.000 17.82405 201 LEU A CA 1
ATOM 1379 C C . LEU A 1 201 ? 42.24705 12.98946 16.45226 1.000 17.34884 201 LEU A C 1
ATOM 1380 O O . LEU A 1 201 ? 41.64797 12.10836 15.80322 1.000 18.75148 201 LEU A O 1
ATOM 1385 N N . LYS A 1 202 ? 43.08423 13.86154 15.90314 1.000 19.35989 202 LYS A N 1
ATOM 1386 C CA . LYS A 1 202 ? 43.47567 13.86754 14.48397 1.000 19.13023 202 LYS A CA 1
ATOM 1387 C C . LYS A 1 202 ? 44.96830 13.56909 14.36520 1.000 19.64711 202 LYS A C 1
ATOM 1388 O O . LYS A 1 202 ? 45.79209 14.28577 14.95335 1.000 21.43141 202 LYS A O 1
ATOM 1394 N N . ILE A 1 203 ? 45.30739 12.50378 13.62611 1.000 19.59707 203 ILE A N 1
ATOM 1395 C CA . ILE A 1 203 ? 46.68275 12.02534 13.44828 1.000 20.39105 203 ILE A CA 1
ATOM 1396 C C . ILE A 1 203 ? 47.10177 12.25043 12.00028 1.000 21.02187 203 ILE A C 1
ATOM 1397 O O . ILE A 1 203 ? 46.38380 11.85069 11.08394 1.000 20.20641 203 ILE A O 1
ATOM 1402 N N . ASP A 1 204 ? 48.24315 12.89673 11.80170 1.000 21.58972 204 ASP A N 1
ATOM 1403 C CA . ASP A 1 204 ? 48.88465 12.99065 10.48706 1.000 22.30114 204 ASP A CA 1
ATOM 1404 C C . ASP A 1 204 ? 49.66125 11.69744 10.26097 1.000 23.93591 204 ASP A C 1
ATOM 1405 O O . ASP A 1 204 ? 50.63804 11.43117 10.96590 1.000 24.35814 204 ASP A O 1
ATOM 1410 N N . THR A 1 205 ? 49.19515 10.86599 9.31757 1.000 23.11158 205 THR A N 1
ATOM 1411 C CA . THR A 1 205 ? 49.83760 9.56755 9.08323 1.000 23.23289 205 THR A CA 1
ATOM 1412 C C . THR A 1 205 ? 51.22276 9.71536 8.48195 1.000 25.30181 205 THR A C 1
ATOM 1413 O O . THR A 1 205 ? 52.00186 8.74778 8.49347 1.000 27.36359 205 THR A O 1
ATOM 1417 N N . GLU A 1 206 ? 51.54065 10.88888 7.92656 1.000 26.20947 206 GLU A N 1
ATOM 1418 C CA . GLU A 1 206 ? 52.86196 11.10392 7.37318 1.000 27.81489 206 GLU A CA 1
ATOM 1419 C C . GLU A 1 206 ? 53.90657 11.32104 8.44968 1.000 28.82174 206 GLU A C 1
ATOM 1420 O O . GLU A 1 206 ? 55.09318 11.09858 8.20183 1.000 32.54831 206 GLU A O 1
ATOM 1426 N N . THR A 1 207 ? 53.51458 11.78445 9.62132 1.000 26.80789 207 THR A N 1
ATOM 1427 C CA . THR A 1 207 ? 54.46044 11.99269 10.70403 1.000 26.65026 207 THR A CA 1
ATOM 1428 C C . THR A 1 207 ? 54.17330 11.09396 11.90063 1.000 26.00542 207 THR A C 1
ATOM 1429 O O . THR A 1 207 ? 54.98944 11.06198 12.82851 1.000 27.29317 207 THR A O 1
ATOM 1433 N N . ASP A 1 208 ? 53.02962 10.38457 11.92283 1.000 24.95687 208 ASP A N 1
ATOM 1434 C CA . ASP A 1 208 ? 52.60995 9.59153 13.07683 1.000 25.95970 208 ASP A CA 1
ATOM 1435 C C . ASP A 1 208 ? 52.47360 10.44280 14.34231 1.000 25.96517 208 ASP A C 1
ATOM 1436 O O . ASP A 1 208 ? 52.82782 10.01095 15.44887 1.000 28.28587 208 ASP A O 1
ATOM 1441 N N . LYS A 1 209 ? 51.93180 11.65125 14.19099 1.000 24.98756 209 LYS A N 1
ATOM 1442 C CA . LYS A 1 209 ? 51.77868 12.57733 15.30567 1.000 26.12048 209 LYS A CA 1
ATOM 1443 C C . LYS A 1 209 ? 50.33582 13.04469 15.38740 1.000 23.42925 209 LYS A C 1
ATOM 1444 O O . LYS A 1 209 ? 49.68211 13.26471 14.35144 1.000 22.56999 209 LYS A O 1
ATOM 1450 N N . VAL A 1 210 ? 49.83455 13.19559 16.62169 1.000 22.92812 210 VAL A N 1
ATOM 1451 C CA . VAL A 1 210 ? 48.56842 13.88614 16.81177 1.000 22.76488 210 VAL A CA 1
ATOM 1452 C C . VAL A 1 210 ? 48.77146 15.36159 16.50997 1.000 22.77947 210 VAL A C 1
ATOM 1453 O O . VAL A 1 210 ? 49.67525 16.00313 17.06195 1.000 25.16732 210 VAL A O 1
ATOM 1457 N N . VAL A 1 211 ? 47.91693 15.91445 15.65582 1.000 22.18235 211 VAL A N 1
ATOM 1458 C CA . VAL A 1 211 ? 48.03405 17.30191 15.21887 1.000 23.20932 211 VAL A CA 1
ATOM 1459 C C . VAL A 1 211 ? 46.84583 18.15463 15.62768 1.000 21.61182 211 VAL A C 1
ATOM 1460 O O . VAL A 1 211 ? 46.93625 19.38454 15.52977 1.000 23.74326 211 VAL A O 1
ATOM 1464 N N . ASP A 1 212 ? 45.74271 17.56226 16.08733 1.000 21.54561 212 ASP A N 1
ATOM 1465 C CA . ASP A 1 212 ? 44.56383 18.33340 16.47692 1.000 20.72435 212 ASP A CA 1
ATOM 1466 C C . ASP A 1 212 ? 43.65786 17.47420 17.33069 1.000 20.72694 212 ASP A C 1
ATOM 1467 O O . ASP A 1 212 ? 43.80558 16.26340 17.39201 1.000 21.65568 212 ASP A O 1
ATOM 1472 N N . GLU A 1 213 ? 42.71849 18.14193 17.98384 1.000 20.31042 213 GLU A N 1
ATOM 1473 C CA . GLU A 1 213 ? 41.76440 17.44815 18.83236 1.000 21.75746 213 GLU A CA 1
ATOM 1474 C C . GLU A 1 213 ? 40.47519 18.25534 18.88938 1.000 21.48333 213 GLU A C 1
ATOM 1475 O O . GLU A 1 213 ? 40.44787 19.45923 18.59270 1.000 22.72557 213 GLU A O 1
ATOM 1481 N N . LEU A 1 214 ? 39.39770 17.55911 19.22092 1.000 20.19900 214 LEU A N 1
ATOM 1482 C CA . LEU A 1 214 ? 38.06321 18.12483 19.35994 1.000 19.51541 214 LEU A CA 1
ATOM 1483 C C . LEU A 1 214 ? 37.47718 17.55894 20.64095 1.000 19.17775 214 LEU A C 1
ATOM 1484 O O . LEU A 1 214 ? 37.39067 16.33896 20.78957 1.000 19.32749 214 LEU A O 1
ATOM 1489 N N . THR A 1 215 ? 37.10990 18.42672 21.57837 1.000 19.10622 215 THR A N 1
ATOM 1490 C CA . THR A 1 215 ? 36.45301 17.99715 22.81973 1.000 20.11324 215 THR A CA 1
ATOM 1491 C C . THR A 1 215 ? 34.93715 17.98439 22.65482 1.000 19.10656 215 THR A C 1
ATOM 1492 O O . THR A 1 215 ? 34.33974 18.96063 22.17016 1.000 22.18281 215 THR A O 1
ATOM 1496 N N . ILE A 1 216 ? 34.32203 16.86374 23.02553 1.000 18.28035 216 ILE A N 1
ATOM 1497 C CA . ILE A 1 216 ? 32.87115 16.66476 22.94921 1.000 19.24566 216 ILE A CA 1
ATOM 1498 C C . ILE A 1 216 ? 32.42272 16.11286 24.29923 1.000 18.74587 216 ILE A C 1
ATOM 1499 O O . ILE A 1 216 ? 33.13981 16.25267 25.30669 1.000 19.93118 216 ILE A O 1
ATOM 1504 N N . GLY A 1 217 ? 31.22487 15.54742 24.37375 1.000 18.69435 217 GLY A N 1
ATOM 1505 C CA . GLY A 1 217 ? 30.77216 14.92910 25.62422 1.000 18.50085 217 GLY A CA 1
ATOM 1506 C C . GLY A 1 217 ? 31.65163 13.74913 26.03877 1.000 18.35137 217 GLY A C 1
ATOM 1507 O O . GLY A 1 217 ? 32.46436 13.23452 25.25564 1.000 18.87033 217 GLY A O 1
ATOM 1508 N N . ILE A 1 218 ? 31.46999 13.30533 27.27793 1.000 18.23334 218 ILE A N 1
ATOM 1509 C CA . ILE A 1 218 ? 32.35281 12.25929 27.79052 1.000 18.01565 218 ILE A CA 1
ATOM 1510 C C . ILE A 1 218 ? 32.11277 10.91789 27.12685 1.000 17.40975 218 ILE A C 1
ATOM 1511 O O . ILE A 1 218 ? 30.96704 10.50950 26.86937 1.000 17.46123 218 ILE A O 1
ATOM 1516 N N . GLN A 1 219 ? 33.21186 10.23118 26.82870 1.000 16.57228 219 GLN A N 1
ATOM 1517 C CA . GLN A 1 219 ? 33.26430 8.81805 26.44339 1.000 16.15573 219 GLN A CA 1
ATOM 1518 C C . GLN A 1 219 ? 32.58050 8.55426 25.10488 1.000 15.53396 219 GLN A C 1
ATOM 1519 O O . GLN A 1 219 ? 31.69553 7.68443 25.00813 1.000 15.82869 219 GLN A O 1
ATOM 1525 N N . PRO A 1 220 ? 33.03810 9.19326 24.03604 1.000 15.57154 220 PRO A N 1
ATOM 1526 C CA . PRO A 1 220 ? 32.62362 8.72761 22.68726 1.000 15.71956 220 PRO A CA 1
ATOM 1527 C C . PRO A 1 220 ? 33.06648 7.28822 22.50162 1.000 15.54503 220 PRO A C 1
ATOM 1528 O O . PRO A 1 220 ? 34.18338 6.92346 22.87467 1.000 17.48129 220 PRO A O 1
ATOM 1532 N N . THR A 1 221 ? 32.16767 6.45726 21.95249 1.000 15.91411 221 THR A N 1
ATOM 1533 C CA . THR A 1 221 ? 32.37132 4.99525 21.95692 1.000 14.83812 221 THR A CA 1
ATOM 1534 C C . THR A 1 221 ? 32.92979 4.46982 20.64599 1.000 15.54171 221 THR A C 1
ATOM 1535 O O . THR A 1 221 ? 33.56796 3.40331 20.61353 1.000 18.22862 221 THR A O 1
ATOM 1539 N N . SER A 1 222 ? 32.65054 5.16269 19.55800 1.000 14.58787 222 SER A N 1
ATOM 1540 C CA . SER A 1 222 ? 32.80325 4.56089 18.23470 1.000 15.33085 222 SER A CA 1
ATOM 1541 C C . SER A 1 222 ? 32.83789 5.68916 17.21329 1.000 17.03092 222 SER A C 1
ATOM 1542 O O . SER A 1 222 ? 32.49797 6.82889 17.53936 1.000 18.21177 222 SER A O 1
ATOM 1545 N N . LEU A 1 223 ? 33.22725 5.37694 15.97322 1.000 15.45400 223 LEU A N 1
ATOM 1546 C CA . LEU A 1 223 ? 33.42091 6.44882 15.01061 1.000 15.74542 223 LEU A CA 1
ATOM 1547 C C . LEU A 1 223 ? 33.24231 5.90578 13.60564 1.000 15.76169 223 LEU A C 1
ATOM 1548 O O . LEU A 1 223 ? 33.83302 4.87016 13.27343 1.000 17.55468 223 LEU A O 1
ATOM 1553 N N . VAL A 1 224 ? 32.44838 6.60257 12.78640 1.000 16.07069 224 VAL A N 1
ATOM 1554 C CA . VAL A 1 224 ? 32.29827 6.24437 11.36739 1.000 16.04193 224 VAL A CA 1
ATOM 1555 C C . VAL A 1 224 ? 32.38270 7.51286 10.52529 1.000 16.30145 224 VAL A C 1
ATOM 1556 O O . VAL A 1 224 ? 32.27310 8.62014 11.05146 1.000 16.43391 224 VAL A O 1
ATOM 1560 N N . MET A 1 225 ? 32.57371 7.35215 9.20472 1.000 15.88093 225 MET A N 1
ATOM 1561 C CA . MET A 1 225 ? 32.62939 8.47895 8.28211 1.000 16.89627 225 MET A CA 1
ATOM 1562 C C . MET A 1 225 ? 31.63516 8.23492 7.15699 1.000 16.27312 225 MET A C 1
ATOM 1563 O O . MET A 1 225 ? 31.73335 7.21850 6.45950 1.000 17.46190 225 MET A O 1
ATOM 1568 N N . ASP A 1 226 ? 30.67328 9.14451 6.99329 1.000 16.23173 226 ASP A N 1
ATOM 1569 C CA . ASP A 1 226 ? 29.66445 9.01222 5.94414 1.000 16.42967 226 ASP A CA 1
ATOM 1570 C C . ASP A 1 226 ? 30.15396 9.47441 4.57892 1.000 17.08489 226 ASP A C 1
ATOM 1571 O O . ASP A 1 226 ? 31.25801 10.01066 4.41751 1.000 17.96431 226 ASP A O 1
ATOM 1576 N N . LYS A 1 227 ? 29.29752 9.27964 3.57215 1.000 17.13134 227 LYS A N 1
ATOM 1577 C CA . LYS A 1 227 ? 29.72301 9.55480 2.19427 1.000 18.02217 227 LYS A CA 1
ATOM 1578 C C . LYS A 1 227 ? 29.90699 11.03852 1.90532 1.000 18.33508 227 LYS A C 1
ATOM 1579 O O . LYS A 1 227 ? 30.43140 11.38167 0.83349 1.000 19.61472 227 LYS A O 1
ATOM 1585 N N . TYR A 1 228 ? 29.45161 11.91465 2.81223 1.000 17.62598 228 TYR A N 1
ATOM 1586 C CA . TYR A 1 228 ? 29.64026 13.34957 2.66627 1.000 17.68078 228 TYR A CA 1
ATOM 1587 C C . TYR A 1 228 ? 30.83032 13.81340 3.47189 1.000 18.84467 228 TYR A C 1
ATOM 1588 O O . TYR A 1 228 ? 31.01035 15.01616 3.66133 1.000 20.61929 228 TYR A O 1
ATOM 1597 N N . ASN A 1 229 ? 31.66233 12.87438 3.96775 1.000 18.12901 229 ASN A N 1
ATOM 1598 C CA . ASN A 1 229 ? 32.80590 13.21004 4.81473 1.000 18.22591 229 ASN A CA 1
ATOM 1599 C C . ASN A 1 229 ? 32.37211 13.91642 6.09047 1.000 17.35599 229 ASN A C 1
ATOM 1600 O O . ASN A 1 229 ? 33.02911 14.84812 6.56782 1.000 19.29615 229 ASN A O 1
ATOM 1605 N N . LYS A 1 230 ? 31.25323 13.48040 6.64563 1.000 17.38922 230 LYS A N 1
ATOM 1606 C CA . LYS A 1 230 ? 30.87620 13.84340 8.01031 1.000 16.90337 230 LYS A CA 1
ATOM 1607 C C . LYS A 1 230 ? 31.12702 12.63415 8.88967 1.000 16.54762 230 LYS A C 1
ATOM 1608 O O . LYS A 1 230 ? 30.71676 11.50802 8.54292 1.000 17.43006 230 LYS A O 1
ATOM 1614 N N . MET A 1 231 ? 31.77970 12.85457 10.01711 1.000 16.95949 231 MET A N 1
ATOM 1615 C CA . MET A 1 231 ? 32.01285 11.77722 10.94637 1.000 16.51648 231 MET A CA 1
ATOM 1616 C C . MET A 1 231 ? 30.84278 11.73720 11.91616 1.000 16.83937 231 MET A C 1
ATOM 1617 O O . MET A 1 231 ? 30.25069 12.76256 12.25560 1.000 18.48406 231 MET A O 1
ATOM 1622 N N . TRP A 1 232 ? 30.51400 10.54740 12.38278 1.000 15.47860 232 TRP A N 1
ATOM 1623 C CA . TRP A 1 232 ? 29.53143 10.35772 13.42974 1.000 15.78060 232 TRP A CA 1
ATOM 1624 C C . TRP A 1 232 ? 30.15500 9.61547 14.59095 1.000 15.79082 232 TRP A C 1
ATOM 1625 O O . TRP A 1 232 ? 30.91874 8.66172 14.38572 1.000 15.99569 232 TRP A O 1
ATOM 1636 N N . THR A 1 233 ? 29.79952 10.03916 15.79702 1.000 16.25033 233 THR A N 1
ATOM 1637 C CA . THR A 1 233 ? 30.23945 9.34532 16.99789 1.000 16.44973 233 THR A CA 1
ATOM 1638 C C . THR A 1 233 ? 29.10382 9.41112 18.00019 1.000 15.92808 233 THR A C 1
ATOM 1639 O O . THR A 1 233 ? 28.30865 10.36001 17.97367 1.000 18.01945 233 THR A O 1
ATOM 1643 N N . ILE A 1 234 ? 29.00467 8.42618 18.87535 1.000 14.94895 234 ILE A N 1
ATOM 1644 C CA . ILE A 1 234 ? 27.98522 8.47081 19.92407 1.000 15.08979 234 ILE A CA 1
ATOM 1645 C C . ILE A 1 234 ? 28.68196 8.21251 21.24876 1.000 15.64810 234 ILE A C 1
ATOM 1646 O O . ILE A 1 234 ? 29.54912 7.32371 21.34763 1.000 15.92206 234 ILE A O 1
ATOM 1651 N N . THR A 1 235 ? 28.31097 8.97642 22.26515 1.000 15.41981 235 THR A N 1
ATOM 1652 C CA . THR A 1 235 ? 28.92611 8.79108 23.57797 1.000 15.43033 235 THR A CA 1
ATOM 1653 C C . THR A 1 235 ? 28.08638 7.86080 24.45632 1.000 16.58537 235 THR A C 1
ATOM 1654 O O . THR A 1 235 ? 26.89494 7.63072 24.18455 1.000 16.79398 235 THR A O 1
ATOM 1658 N N . ASP A 1 236 ? 28.70919 7.31152 25.51150 1.000 16.17073 236 ASP A N 1
ATOM 1659 C CA . ASP A 1 236 ? 27.95227 6.43891 26.41501 1.000 16.30122 236 ASP A CA 1
ATOM 1660 C C . ASP A 1 236 ? 27.47165 7.13046 27.68581 1.000 16.05709 236 ASP A C 1
ATOM 1661 O O . ASP A 1 236 ? 26.69819 6.53152 28.42863 1.000 16.80403 236 ASP A O 1
ATOM 1666 N N . GLY A 1 237 ? 27.83805 8.39273 27.90247 1.000 15.93595 237 GLY A N 1
ATOM 1667 C CA . GLY A 1 237 ? 27.35640 9.12836 29.05673 1.000 17.57108 237 GLY A CA 1
ATOM 1668 C C . GLY A 1 237 ? 28.09128 8.86025 30.35954 1.000 17.53011 237 GLY A C 1
ATOM 1669 O O . GLY A 1 237 ? 27.69327 9.40962 31.39794 1.000 18.48091 237 GLY A O 1
ATOM 1670 N N . GLY A 1 238 ? 29.10839 8.00002 30.36386 1.000 17.46652 238 GLY A N 1
ATOM 1671 C CA . GLY A 1 238 ? 29.72919 7.57068 31.62632 1.000 17.94343 238 GLY A CA 1
ATOM 1672 C C . GLY A 1 238 ? 28.80556 6.67729 32.43892 1.000 18.18224 238 GLY A C 1
ATOM 1673 O O . GLY A 1 238 ? 27.96786 5.95788 31.89871 1.000 19.11829 238 GLY A O 1
ATOM 1674 N N . TYR A 1 239 ? 28.94431 6.73061 33.76191 1.000 17.96085 239 TYR A N 1
ATOM 1675 C CA . TYR A 1 239 ? 28.17506 5.81187 34.59550 1.000 17.71333 239 TYR A CA 1
ATOM 1676 C C . TYR A 1 239 ? 28.05558 6.42267 35.98894 1.000 18.71759 239 TYR A C 1
ATOM 1677 O O . TYR A 1 239 ? 28.90957 7.22088 36.41844 1.000 19.09767 239 TYR A O 1
ATOM 1686 N N . GLU A 1 240 ? 27.01126 6.00977 36.72026 1.000 19.70906 240 GLU A N 1
ATOM 1687 C CA . GLU A 1 240 ? 26.77783 6.58140 38.04873 1.000 21.63940 240 GLU A CA 1
ATOM 1688 C C . GLU A 1 240 ? 27.90610 6.18295 38.98994 1.000 21.05289 240 GLU A C 1
ATOM 1689 O O . GLU A 1 240 ? 28.21863 4.98985 39.15841 1.000 22.07164 240 GLU A O 1
ATOM 1695 N N . GLY A 1 241 ? 28.51210 7.18646 39.62379 1.000 20.91957 241 GLY A N 1
ATOM 1696 C CA . GLY A 1 241 ? 29.64464 6.96372 40.49686 1.000 21.06087 241 GLY A CA 1
ATOM 1697 C C . GLY A 1 241 ? 30.98771 7.07917 39.80205 1.000 21.09582 241 GLY A C 1
ATOM 1698 O O . GLY A 1 241 ? 32.02083 6.91655 40.46294 1.000 23.00298 241 GLY A O 1
ATOM 1699 N N . SER A 1 242 ? 31.01014 7.32121 38.49702 1.000 19.07327 242 SER A N 1
ATOM 1700 C CA . SER A 1 242 ? 32.27942 7.47016 37.81597 1.000 19.09514 242 SER A CA 1
ATOM 1701 C C . SER A 1 242 ? 33.07460 8.64000 38.39089 1.000 20.50796 242 SER A C 1
ATOM 1702 O O . SER A 1 242 ? 32.51272 9.70611 38.65620 1.000 21.14210 242 SER A O 1
ATOM 1705 N N . PRO A 1 243 ? 34.38849 8.48502 38.55549 1.000 21.75318 243 PRO A N 1
ATOM 1706 C CA . PRO A 1 243 ? 35.24402 9.62195 38.93622 1.000 23.72365 243 PRO A CA 1
ATOM 1707 C C . PRO A 1 243 ? 35.37713 10.66195 37.84325 1.000 22.38175 243 PRO A C 1
ATOM 1708 O O . PRO A 1 243 ? 35.81690 11.77982 38.10748 1.000 24.29393 243 PRO A O 1
ATOM 1712 N N . TYR A 1 244 ? 34.97410 10.33289 36.63887 1.000 21.32291 244 TYR A N 1
ATOM 1713 C CA . TYR A 1 244 ? 35.17121 11.21917 35.51024 1.000 20.67391 244 TYR A CA 1
ATOM 1714 C C . TYR A 1 244 ? 33.90222 11.93775 35.10308 1.000 21.58673 244 TYR A C 1
ATOM 1715 O O . TYR A 1 244 ? 33.95010 13.12774 34.78779 1.000 24.89722 244 TYR A O 1
ATOM 1724 N N . GLY A 1 245 ? 32.77330 11.26452 35.10637 1.000 20.31376 245 GLY A N 1
ATOM 1725 C CA . GLY A 1 245 ? 31.52653 11.91677 34.76022 1.000 20.13277 245 GLY A CA 1
ATOM 1726 C C . GLY A 1 245 ? 30.37006 10.97542 34.50794 1.000 19.54127 245 GLY A C 1
ATOM 1727 O O . GLY A 1 245 ? 30.56060 9.78034 34.20137 1.000 19.27409 245 GLY A O 1
ATOM 1728 N N . TYR A 1 246 ? 29.15662 11.52864 34.61037 1.000 20.37562 246 TYR A N 1
ATOM 1729 C CA . TYR A 1 246 ? 27.90757 10.81848 34.31676 1.000 19.77751 246 TYR A CA 1
ATOM 1730 C C . TYR A 1 246 ? 26.93949 11.87692 33.81025 1.000 19.48241 246 TYR A C 1
ATOM 1731 O O . TYR A 1 246 ? 26.58346 12.79964 34.56317 1.000 20.89055 246 TYR A O 1
ATOM 1740 N N . GLU A 1 247 ? 26.53574 11.77707 32.54139 1.000 18.83425 247 GLU A N 1
ATOM 1741 C CA . GLU A 1 247 ? 25.79941 12.86818 31.92153 1.000 18.65969 247 GLU A CA 1
ATOM 1742 C C . GLU A 1 247 ? 24.94062 12.30697 30.80941 1.000 17.47409 247 GLU A C 1
ATOM 1743 O O . GLU A 1 247 ? 25.13729 11.17437 30.36567 1.000 17.97777 247 GLU A O 1
ATOM 1749 N N . ALA A 1 248 ? 23.98933 13.10804 30.32677 1.000 17.11306 248 ALA A N 1
ATOM 1750 C CA . ALA A 1 248 ? 23.18005 12.67881 29.18485 1.000 18.03360 248 ALA A CA 1
ATOM 1751 C C . ALA A 1 248 ? 24.11692 12.48572 27.99160 1.000 16.68922 248 ALA A C 1
ATOM 1752 O O . ALA A 1 248 ? 24.93615 13.37438 27.69983 1.000 18.31149 248 ALA A O 1
ATOM 1754 N N . PRO A 1 249 ? 24.02933 11.35768 27.28178 1.000 15.89492 249 PRO A N 1
ATOM 1755 C CA . PRO A 1 249 ? 24.92529 11.05546 26.15920 1.000 15.98894 249 PRO A CA 1
ATOM 1756 C C . PRO A 1 249 ? 24.34662 11.63245 24.87648 1.000 16.73694 249 PRO A C 1
ATOM 1757 O O . PRO A 1 249 ? 23.17693 12.01472 24.82731 1.000 17.70941 249 PRO A O 1
ATOM 1761 N N . SER A 1 250 ? 25.18723 11.69451 23.83867 1.000 16.63285 250 SER A N 1
ATOM 1762 C CA . SER A 1 250 ? 24.76819 12.31494 22.56901 1.000 16.83160 250 SER A CA 1
ATOM 1763 C C . SER A 1 250 ? 25.36880 11.60796 21.37378 1.000 17.42568 250 SER A C 1
ATOM 1764 O O . SER A 1 250 ? 26.45820 11.02338 21.44802 1.000 16.65465 250 SER A O 1
ATOM 1767 N N . LEU A 1 251 ? 24.67163 11.73302 20.25319 1.000 16.80580 251 LEU A N 1
ATOM 1768 C CA . LEU A 1 251 ? 25.20900 11.42046 18.93208 1.000 15.81026 251 LEU A CA 1
ATOM 1769 C C . LEU A 1 251 ? 25.67986 12.74596 18.31909 1.000 15.68432 251 LEU A C 1
ATOM 1770 O O . LEU A 1 251 ? 24.98701 13.76260 18.42306 1.000 18.55483 251 LEU A O 1
ATOM 1775 N N . TYR A 1 252 ? 26.81191 12.74810 17.63981 1.000 15.08887 252 TYR A N 1
ATOM 1776 C CA . TYR A 1 252 ? 27.34366 13.95423 17.01021 1.000 15.89359 252 TYR A CA 1
ATOM 1777 C C . TYR A 1 252 ? 27.57323 13.71341 15.52576 1.000 15.91536 252 TYR A C 1
ATOM 1778 O O . TYR A 1 252 ? 28.12303 12.68597 15.13681 1.000 17.60391 252 TYR A O 1
ATOM 1787 N N . ARG A 1 253 ? 27.21546 14.70141 14.71339 1.000 16.69548 253 ARG A N 1
ATOM 1788 C CA . ARG A 1 253 ? 27.65292 14.78895 13.31307 1.000 16.20505 253 ARG A CA 1
ATOM 1789 C C . ARG A 1 253 ? 28.74503 15.84954 13.24713 1.000 16.60234 253 ARG A C 1
ATOM 1790 O O . ARG A 1 253 ? 28.52151 16.99968 13.67301 1.000 18.99882 253 ARG A O 1
ATOM 1798 N N . ILE A 1 254 ? 29.94043 15.46701 12.79215 1.000 16.67816 254 ILE A N 1
ATOM 1799 C CA . ILE A 1 254 ? 31.13384 16.32161 12.81043 1.000 17.01468 254 ILE A CA 1
ATOM 1800 C C . ILE A 1 254 ? 31.65232 16.48391 11.37047 1.000 17.64267 254 ILE A C 1
ATOM 1801 O O . ILE A 1 254 ? 31.85395 15.49874 10.66362 1.000 19.83767 254 ILE A O 1
ATOM 1806 N N . ASP A 1 255 ? 31.88342 17.71709 10.93010 1.000 18.08322 255 ASP A N 1
ATOM 1807 C CA . ASP A 1 255 ? 32.51620 17.92247 9.62580 1.000 19.45282 255 ASP A CA 1
ATOM 1808 C C . ASP A 1 255 ? 33.99638 17.50775 9.65435 1.000 19.46493 255 ASP A C 1
ATOM 1809 O O . ASP A 1 255 ? 34.76951 18.02409 10.45870 1.000 20.99121 255 ASP A O 1
ATOM 1814 N N . ALA A 1 256 ? 34.40093 16.57841 8.77628 1.000 19.73476 256 ALA A N 1
ATOM 1815 C CA . ALA A 1 256 ? 35.78910 16.10490 8.80805 1.000 19.90081 256 ALA A CA 1
ATOM 1816 C C . ALA A 1 256 ? 36.76685 17.17011 8.31182 1.000 20.55144 256 ALA A C 1
ATOM 1817 O O . ALA A 1 256 ? 37.87954 17.26148 8.82775 1.000 22.16396 256 ALA A O 1
ATOM 1819 N N . GLU A 1 257 ? 36.38766 17.97903 7.32190 1.000 22.03696 257 GLU A N 1
ATOM 1820 C CA . GLU A 1 257 ? 37.35155 18.92232 6.76163 1.000 23.59429 257 GLU A CA 1
ATOM 1821 C C . GLU A 1 257 ? 37.73897 19.97346 7.78135 1.000 23.87070 257 GLU A C 1
ATOM 1822 O O . GLU A 1 257 ? 38.93027 20.27950 7.94517 1.000 26.10796 257 GLU A O 1
ATOM 1828 N N . THR A 1 258 ? 36.74299 20.53526 8.48690 1.000 24.42691 258 THR A N 1
ATOM 1829 C CA . THR A 1 258 ? 36.97851 21.60210 9.45271 1.000 25.11337 258 THR A CA 1
ATOM 1830 C C . THR A 1 258 ? 37.09799 21.07788 10.87796 1.000 24.42249 258 THR A C 1
ATOM 1831 O O . THR A 1 258 ? 37.48755 21.85089 11.76772 1.000 25.22027 258 THR A O 1
ATOM 1835 N N . PHE A 1 259 ? 36.78367 19.78974 11.10605 1.000 23.39221 259 PHE A N 1
ATOM 1836 C CA . PHE A 1 259 ? 36.87738 19.12807 12.42113 1.000 21.47317 259 PHE A CA 1
ATOM 1837 C C . PHE A 1 259 ? 36.05356 19.88601 13.46339 1.000 21.80740 259 PHE A C 1
ATOM 1838 O O . PHE A 1 259 ? 36.54797 20.26190 14.53805 1.000 23.40451 259 PHE A O 1
ATOM 1846 N N . THR A 1 260 ? 34.78521 20.15225 13.11321 1.000 20.94081 260 THR A N 1
ATOM 1847 C CA . THR A 1 260 ? 33.86133 20.90929 13.95142 1.000 21.91989 260 THR A CA 1
ATOM 1848 C C . THR A 1 260 ? 32.52556 20.17700 14.05673 1.000 20.91712 260 THR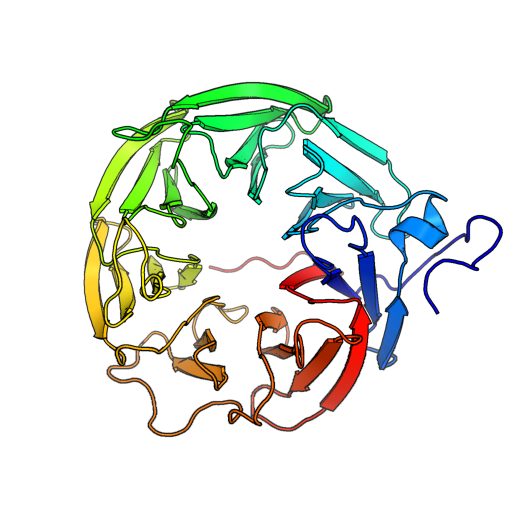 A C 1
ATOM 1849 O O . THR A 1 260 ? 32.05650 19.55000 13.10014 1.000 21.65838 260 THR A O 1
ATOM 1853 N N . VAL A 1 261 ? 31.89058 20.27559 15.22149 1.000 19.80938 261 VAL A N 1
ATOM 1854 C CA . VAL A 1 261 ? 30.55865 19.71303 15.37174 1.000 20.63457 261 VAL A CA 1
ATOM 1855 C C . VAL A 1 261 ? 29.55960 20.49866 14.54066 1.000 19.94972 261 VAL A C 1
ATOM 1856 O O . VAL A 1 261 ? 29.47304 21.73650 14.63891 1.000 21.91373 261 VAL A O 1
ATOM 1860 N N . GLU A 1 262 ? 28.76776 19.78243 13.74289 1.000 19.37370 262 GLU A N 1
ATOM 1861 C CA . GLU A 1 262 ? 27.63534 20.35910 13.01773 1.000 19.49528 262 GLU A CA 1
ATOM 1862 C C . GLU A 1 262 ? 26.33382 20.25329 13.79966 1.000 19.35094 262 GLU A C 1
ATOM 1863 O O . GLU A 1 262 ? 25.55295 21.21337 13.85364 1.000 21.64873 262 GLU A O 1
ATOM 1869 N N . LYS A 1 263 ? 26.05999 19.10265 14.40522 1.000 19.51250 263 LYS A N 1
ATOM 1870 C CA . LYS A 1 263 ? 24.85695 18.95014 15.21214 1.000 18.15618 263 LYS A CA 1
ATOM 1871 C C . LYS A 1 263 ? 25.11142 17.90018 16.28654 1.000 18.11544 263 LYS A C 1
ATOM 1872 O O . LYS A 1 263 ? 25.64981 16.82142 16.01940 1.000 19.33381 263 LYS A O 1
ATOM 1878 N N . GLN A 1 264 ? 24.63482 18.20322 17.47351 1.000 18.47516 264 GLN A N 1
ATOM 1879 C CA . GLN A 1 264 ? 24.60553 17.28736 18.61319 1.000 18.54852 264 GLN A CA 1
ATOM 1880 C C . GLN A 1 264 ? 23.16988 16.84124 18.84236 1.000 18.79583 264 GLN A C 1
ATOM 1881 O O . GLN A 1 264 ? 22.26832 17.68590 19.00453 1.000 19.89254 264 GLN A O 1
ATOM 1887 N N . PHE A 1 265 ? 22.95292 15.52398 18.88346 1.000 18.02794 265 PHE A N 1
ATOM 1888 C CA . PHE A 1 265 ? 21.64707 14.92052 19.17908 1.000 18.49567 265 PHE A CA 1
ATOM 1889 C C . PHE A 1 265 ? 21.73955 14.35249 20.59575 1.000 18.38396 265 PHE A C 1
ATOM 1890 O O . PHE A 1 265 ? 22.21131 13.22410 20.79047 1.000 18.40187 265 PHE A O 1
ATOM 1898 N N . LYS A 1 266 ? 21.27727 15.11956 21.58619 1.000 19.11321 266 LYS A N 1
ATOM 1899 C CA . LYS A 1 266 ? 21.41164 14.72760 22.99379 1.000 19.36754 266 LYS A CA 1
ATOM 1900 C C . LYS A 1 266 ? 20.25635 13.82604 23.40574 1.000 18.89654 266 LYS A C 1
ATOM 1901 O O . LYS A 1 266 ? 19.09118 14.07314 23.03899 1.000 21.85842 266 LYS A O 1
ATOM 1907 N N . PHE A 1 267 ? 20.58507 12.73824 24.10460 1.000 17.41612 267 PHE A N 1
ATOM 1908 C CA . PHE A 1 267 ? 19.60314 11.76900 24.58717 1.000 16.73878 267 PHE A CA 1
ATOM 1909 C C . PHE A 1 267 ? 19.39008 11.99036 26.08065 1.000 18.65789 267 PHE A C 1
ATOM 1910 O O . PHE A 1 267 ? 19.39456 13.14319 26.52606 1.000 20.75631 267 PHE A O 1
ATOM 1918 N N . LYS A 1 268 ? 19.13488 10.95601 26.86425 1.000 18.17865 268 LYS A N 1
ATOM 1919 C CA . LYS A 1 268 ? 18.66376 11.15095 28.23709 1.000 19.00975 268 LYS A CA 1
ATOM 1920 C C . LYS A 1 268 ? 19.65852 10.57533 29.24130 1.000 18.18695 268 LYS A C 1
ATOM 1921 O O . LYS A 1 268 ? 20.22187 9.49797 29.02369 1.000 18.43752 268 LYS A O 1
ATOM 1927 N N . LEU A 1 269 ? 19.84405 11.26550 30.36208 1.000 19.19475 269 LEU A N 1
ATOM 1928 C CA . LEU A 1 269 ? 20.65347 10.72370 31.44830 1.000 19.59997 269 LEU A CA 1
ATOM 1929 C C . LEU A 1 269 ? 20.16765 9.32383 31.80312 1.000 19.67055 269 LEU A C 1
ATOM 1930 O O . LEU A 1 269 ? 18.96149 9.09297 31.99114 1.000 21.46790 269 LEU A O 1
ATOM 1935 N N . GLY A 1 270 ? 21.12012 8.37934 31.90419 1.000 19.22431 270 GLY A N 1
ATOM 1936 C CA . GLY A 1 270 ? 20.83964 6.98283 32.18598 1.000 19.90483 270 GLY A CA 1
ATOM 1937 C C . GLY A 1 270 ? 20.82927 6.11237 30.94321 1.000 19.21179 270 GLY A C 1
ATOM 1938 O O . GLY A 1 270 ? 20.96426 4.88328 31.05750 1.000 21.89882 270 GLY A O 1
ATOM 1939 N N . ASP A 1 271 ? 20.70297 6.70750 29.75789 1.000 18.08302 271 ASP A N 1
ATOM 1940 C CA . ASP A 1 271 ? 20.96409 5.96313 28.53702 1.000 17.29525 271 ASP A CA 1
ATOM 1941 C C . ASP A 1 271 ? 22.45899 5.63833 28.47485 1.000 16.69512 271 ASP A C 1
ATOM 1942 O O . ASP A 1 271 ? 23.29574 6.39404 28.97313 1.000 17.86164 271 ASP A O 1
ATOM 1947 N N . TRP A 1 272 ? 22.79991 4.51697 27.85690 1.000 16.49432 272 TRP A N 1
ATOM 1948 C CA . TRP A 1 272 ? 24.19357 4.07529 27.73807 1.000 16.46127 272 TRP A CA 1
ATOM 1949 C C . TRP A 1 272 ? 24.43839 3.62865 26.30639 1.000 16.58023 272 TRP A C 1
ATOM 1950 O O . TRP A 1 272 ? 24.60139 2.43275 26.04764 1.000 16.67182 272 TRP A O 1
ATOM 1961 N N . PRO A 1 273 ? 24.44550 4.56445 25.35711 1.000 16.28947 273 PRO A N 1
ATOM 1962 C CA . PRO A 1 273 ? 24.47267 4.20495 23.91324 1.000 16.40883 273 PRO A CA 1
ATOM 1963 C C . PRO A 1 273 ? 25.83829 3.72014 23.45132 1.000 15.59151 273 PRO A C 1
ATOM 1964 O O . PRO A 1 273 ? 26.84022 3.86704 24.15062 1.000 17.66185 273 PRO A O 1
ATOM 1968 N N . SER A 1 274 ? 25.86622 3.15600 22.24074 1.000 15.36868 274 SER A N 1
ATOM 1969 C CA . SER A 1 274 ? 27.13568 2.69263 21.67693 1.000 15.34385 274 SER A CA 1
ATOM 1970 C C . SER A 1 274 ? 26.96770 2.43474 20.18293 1.000 15.39613 274 SER A C 1
ATOM 1971 O O . SER A 1 274 ? 25.84344 2.39847 19.63059 1.000 16.16513 274 SER A O 1
ATOM 1974 N N . GLU A 1 275 ? 28.12122 2.23034 19.53250 1.000 15.95221 275 GLU A N 1
ATOM 1975 C CA . GLU A 1 275 ? 28.26080 1.48840 18.26388 1.000 16.11893 275 GLU A CA 1
ATOM 1976 C C . GLU A 1 275 ? 27.50469 2.11863 17.09516 1.000 15.50871 275 GLU A C 1
ATOM 1977 O O . GLU A 1 275 ? 26.60441 1.52239 16.47455 1.000 16.75904 275 GLU A O 1
ATOM 1983 N N . VAL A 1 276 ? 27.97506 3.30567 16.69692 1.000 15.46736 276 VAL A N 1
ATOM 1984 C CA . VAL A 1 276 ? 27.57387 3.81628 15.36925 1.000 15.67199 276 VAL A CA 1
ATOM 1985 C C . VAL A 1 276 ? 28.05879 2.86389 14.26927 1.000 15.67627 276 VAL A C 1
ATOM 1986 O O . VAL A 1 276 ? 29.18219 2.32881 14.32022 1.000 16.20267 276 VAL A O 1
ATOM 1990 N N . GLN A 1 277 ? 27.21643 2.64135 13.27296 1.000 14.94030 277 GLN A N 1
ATOM 1991 C CA . GLN A 1 277 ? 27.53148 1.77519 12.11975 1.000 15.16691 277 GLN A CA 1
ATOM 1992 C C . GLN A 1 277 ? 26.86410 2.32906 10.87797 1.000 15.85472 277 GLN A C 1
ATOM 1993 O O . GLN A 1 277 ? 25.76523 2.87213 10.96433 1.000 16.39995 277 GLN A O 1
ATOM 1999 N N . LEU A 1 278 ? 27.52597 2.20538 9.74309 1.000 15.42606 278 LEU A N 1
ATOM 2000 C CA . LEU A 1 278 ? 26.93189 2.64292 8.47370 1.000 14.81389 278 LEU A CA 1
ATOM 2001 C C . LEU A 1 278 ? 26.62108 1.46726 7.56201 1.000 14.89620 278 LEU A C 1
ATOM 2002 O O . LEU A 1 278 ? 27.27117 0.43057 7.62139 1.000 16.04153 278 LEU A O 1
ATOM 2007 N N . ASN A 1 279 ? 25.66818 1.68316 6.65537 1.000 15.56234 279 ASN A N 1
ATOM 2008 C CA . ASN A 1 279 ? 25.47788 0.75193 5.53030 1.000 15.25146 279 ASN A CA 1
ATOM 2009 C C . ASN A 1 279 ? 26.59912 0.90917 4.48669 1.000 16.32385 279 ASN A C 1
ATOM 2010 O O . ASN A 1 279 ? 27.52967 1.71779 4.63553 1.000 16.58163 279 ASN A O 1
ATOM 2015 N N . GLY A 1 280 ? 26.51137 0.12467 3.39322 1.000 16.63142 280 GLY A N 1
ATOM 2016 C CA . GLY A 1 280 ? 27.67421 -0.00374 2.51292 1.000 17.01738 280 GLY A CA 1
ATOM 2017 C C . GLY A 1 280 ? 27.92064 1.23077 1.66761 1.000 18.19962 280 GLY A C 1
ATOM 2018 O O . GLY A 1 280 ? 29.06018 1.51510 1.28283 1.000 19.44285 280 GLY A O 1
ATOM 2019 N N . THR A 1 281 ? 26.86896 1.98721 1.35979 1.000 17.59463 281 THR A N 1
ATOM 2020 C CA . THR A 1 281 ? 27.00273 3.25942 0.66129 1.000 17.27818 281 THR A CA 1
ATOM 2021 C C . THR A 1 281 ? 27.14684 4.44217 1.62302 1.000 17.06910 281 THR A C 1
ATOM 2022 O O . THR A 1 281 ? 27.14064 5.60230 1.17504 1.000 18.31760 281 THR A O 1
ATOM 2026 N N . ARG A 1 282 ? 27.28844 4.17475 2.91936 1.000 16.48137 282 ARG A N 1
ATOM 2027 C CA . ARG A 1 282 ? 27.61295 5.21367 3.89625 1.000 16.43508 282 ARG A CA 1
ATOM 2028 C C . ARG A 1 282 ? 26.59965 6.34489 3.86159 1.000 17.23780 282 ARG A C 1
ATOM 2029 O O . ARG A 1 282 ? 26.93959 7.52004 4.04302 1.000 16.99019 282 ARG A O 1
ATOM 2037 N N . ASP A 1 283 ? 25.31627 5.96935 3.70691 1.000 17.09738 283 ASP A N 1
ATOM 2038 C CA . ASP A 1 283 ? 24.22958 6.94259 3.66353 1.000 17.75028 283 ASP A CA 1
ATOM 2039 C C . ASP A 1 283 ? 23.16888 6.70268 4.71688 1.000 16.52115 283 ASP A C 1
ATOM 2040 O O . ASP A 1 283 ? 22.26541 7.54061 4.85679 1.000 17.40190 283 ASP A O 1
ATOM 2045 N N . THR A 1 284 ? 23.28137 5.63455 5.51289 1.000 16.35317 284 THR A N 1
ATOM 2046 C CA . THR A 1 284 ? 22.27591 5.33065 6.53436 1.000 16.89860 284 THR A CA 1
ATOM 2047 C C . THR A 1 284 ? 23.02043 4.91109 7.78649 1.000 16.39124 284 THR A C 1
ATOM 2048 O O . THR A 1 284 ? 23.87601 4.02496 7.71392 1.000 17.13109 284 THR A O 1
ATOM 2052 N N . LEU A 1 285 ? 22.71284 5.56902 8.90241 1.000 16.12436 285 LEU A N 1
ATOM 2053 C CA . LEU A 1 285 ? 23.41582 5.38350 10.15990 1.000 15.18682 285 LEU A CA 1
ATOM 2054 C C . LEU A 1 285 ? 22.54711 4.57027 11.10646 1.000 15.61119 285 LEU A C 1
ATOM 2055 O O . LEU A 1 285 ? 21.34927 4.82466 11.21436 1.000 17.50871 285 LEU A O 1
ATOM 2060 N N . TYR A 1 286 ? 23.16963 3.63304 11.82855 1.000 15.24882 286 TYR A N 1
ATOM 2061 C CA . TYR A 1 286 ? 22.50604 2.86177 12.87505 1.000 15.31770 286 TYR A CA 1
ATOM 2062 C C . TYR A 1 286 ? 23.30949 2.97078 14.15977 1.000 14.07951 286 TYR A C 1
ATOM 2063 O O . TYR A 1 286 ? 24.51657 3.22224 14.13236 1.000 15.93855 286 TYR A O 1
ATOM 2072 N N . TRP A 1 287 ? 22.62701 2.80751 15.29386 1.000 14.42045 287 TRP A N 1
ATOM 2073 C CA . TRP A 1 287 ? 23.35085 2.78572 16.56220 1.000 14.22334 287 TRP A CA 1
ATOM 2074 C C . TRP A 1 287 ? 22.49779 2.08838 17.61475 1.000 14.00567 287 TRP A C 1
ATOM 2075 O O . TRP A 1 287 ? 21.31213 1.77373 17.38103 1.000 15.78116 287 TRP A O 1
ATOM 2086 N N . ILE A 1 288 ? 23.10232 1.84911 18.78147 1.000 14.66473 288 ILE A N 1
ATOM 2087 C CA . ILE A 1 288 ? 22.41234 1.16804 19.88048 1.000 14.03821 288 ILE A CA 1
ATOM 2088 C C . ILE A 1 288 ? 22.09712 2.19482 20.95943 1.000 14.74878 288 ILE A C 1
ATOM 2089 O O . ILE A 1 288 ? 22.99936 2.89565 21.44512 1.000 15.68531 288 ILE A O 1
ATOM 2094 N N . ASN A 1 289 ? 20.83269 2.25040 21.37840 1.000 15.41695 289 ASN A N 1
ATOM 2095 C CA . ASN A 1 289 ? 20.48442 2.99777 22.59490 1.000 16.01188 289 ASN A CA 1
ATOM 2096 C C . ASN A 1 289 ? 19.19738 2.35607 23.11440 1.000 16.10954 289 ASN A C 1
ATOM 2097 O O . ASN A 1 289 ? 18.08702 2.87016 22.85271 1.000 16.83422 289 ASN A O 1
ATOM 2102 N N . ASN A 1 290 ? 19.37504 1.21931 23.83297 1.000 17.16124 290 ASN A N 1
ATOM 2103 C CA . ASN A 1 290 ? 18.32589 0.26638 24.23134 1.000 17.70556 290 ASN A CA 1
ATOM 2104 C C . ASN A 1 290 ? 17.67037 -0.38640 23.02306 1.000 16.70261 290 ASN A C 1
ATOM 2105 O O . ASN A 1 290 ? 17.79769 -1.59331 22.82545 1.000 18.90176 290 ASN A O 1
ATOM 2110 N N . ASP A 1 291 ? 17.00044 0.40299 22.18728 1.000 16.46871 291 ASP A N 1
ATOM 2111 C CA . ASP A 1 291 ? 16.58172 -0.00955 20.85577 1.000 16.28347 291 ASP A CA 1
ATOM 2112 C C . ASP A 1 291 ? 17.74412 0.09131 19.87819 1.000 15.16493 291 ASP A C 1
ATOM 2113 O O . ASP A 1 291 ? 18.79749 0.64574 20.18570 1.000 16.70843 291 ASP A O 1
ATOM 2118 N N . ILE A 1 292 ? 17.52975 -0.41822 18.66500 1.000 15.52537 292 ILE A N 1
ATOM 2119 C CA . ILE A 1 292 ? 18.42927 -0.10839 17.55341 1.000 15.48720 292 ILE A CA 1
ATOM 2120 C C . ILE A 1 292 ? 17.78555 1.03684 16.78444 1.000 15.86046 292 ILE A C 1
ATOM 2121 O O . ILE A 1 292 ? 16.62402 0.92813 16.35330 1.000 16.85195 292 ILE A O 1
ATOM 2126 N N . TRP A 1 293 ? 18.53458 2.11776 16.60875 1.000 15.81102 293 TRP A N 1
ATOM 2127 C CA . TRP A 1 293 ? 18.08460 3.31950 15.92846 1.000 16.03016 293 TRP A CA 1
ATOM 2128 C C . TRP A 1 293 ? 18.66402 3.37382 14.53094 1.000 15.31276 293 TRP A C 1
ATOM 2129 O O . TRP A 1 293 ? 19.75516 2.85412 14.26926 1.000 16.63494 293 TRP A O 1
ATOM 2140 N N . ARG A 1 294 ? 17.92140 4.01616 13.62380 1.000 16.08207 294 ARG A N 1
ATOM 2141 C CA . ARG A 1 294 ? 18.31287 4.19376 12.22272 1.000 17.67212 294 ARG A CA 1
ATOM 2142 C C . ARG A 1 294 ? 17.93482 5.58057 11.75141 1.000 17.10764 294 ARG A C 1
ATOM 2143 O O . ARG A 1 294 ? 16.80891 6.01709 11.96968 1.000 19.28101 294 ARG A O 1
ATOM 2151 N N . MET A 1 295 ? 18.85470 6.25433 11.07537 1.000 16.82270 295 MET A N 1
ATOM 2152 C CA . MET A 1 295 ? 18.62746 7.57973 10.49180 1.000 18.32761 295 MET A CA 1
ATOM 2153 C C . MET A 1 295 ? 19.36428 7.72037 9.17098 1.000 18.31937 295 MET A C 1
ATOM 2154 O O . MET A 1 295 ? 20.55740 7.43748 9.12428 1.000 18.10940 295 MET A O 1
ATOM 2159 N N . PRO A 1 296 ? 18.74064 8.26445 8.11411 1.000 18.76059 296 PRO A N 1
ATOM 2160 C CA . PRO A 1 296 ? 19.52948 8.71489 6.94664 1.000 17.99498 296 PRO A CA 1
ATOM 2161 C C . PRO A 1 296 ? 20.53546 9.77907 7.37310 1.000 17.31488 296 PRO A C 1
ATOM 2162 O O . PRO A 1 296 ? 20.24893 10.61835 8.23030 1.000 17.79201 296 PRO A O 1
ATOM 2166 N N . VAL A 1 297 ? 21.73369 9.73863 6.77303 1.000 16.88530 297 VAL A N 1
ATOM 2167 C CA . VAL A 1 297 ? 22.76568 10.66998 7.20369 1.000 17.78105 297 VAL A CA 1
ATOM 2168 C C . VAL A 1 297 ? 22.42845 12.10583 6.85629 1.000 17.54305 297 VAL A C 1
ATOM 2169 O O . VAL A 1 297 ? 23.05568 13.01122 7.41280 1.000 19.12178 297 VAL A O 1
ATOM 2173 N N . GLU A 1 298 ? 21.46381 12.34671 5.96389 1.000 18.09913 298 GLU A N 1
ATOM 2174 C CA . GLU A 1 298 ? 21.01012 13.70774 5.62433 1.000 19.70949 298 GLU A CA 1
ATOM 2175 C C . GLU A 1 298 ? 19.92183 14.22997 6.54770 1.000 20.59125 298 GLU A C 1
ATOM 2176 O O . GLU A 1 298 ? 19.50795 15.38856 6.39139 1.000 23.43646 298 GLU A O 1
ATOM 2182 N N . ALA A 1 299 ? 19.41093 13.40876 7.45384 1.000 21.00351 299 ALA A N 1
ATOM 2183 C CA . ALA A 1 299 ? 18.20438 13.76213 8.16422 1.000 21.72156 299 ALA A CA 1
ATOM 2184 C C . ALA A 1 299 ? 18.47892 14.84888 9.18843 1.000 22.04770 299 ALA A C 1
ATOM 2185 O O . ALA A 1 299 ? 19.57674 14.98394 9.74302 1.000 23.85221 299 ALA A O 1
ATOM 2187 N N . ASP A 1 300 ? 17.42662 15.59865 9.46128 1.000 23.31294 300 ASP A N 1
ATOM 2188 C CA . ASP A 1 300 ? 17.39150 16.64655 10.44321 1.000 25.63773 300 ASP A CA 1
ATOM 2189 C C . ASP A 1 300 ? 17.18631 16.11137 11.85244 1.000 23.26078 300 ASP A C 1
ATOM 2190 O O . ASP A 1 300 ? 17.70121 16.68049 12.82320 1.000 24.03020 300 ASP A O 1
ATOM 2195 N N . ARG A 1 301 ? 16.42627 15.03707 11.99252 1.000 20.82722 301 ARG A N 1
ATOM 2196 C CA . ARG A 1 301 ? 15.98661 14.52835 13.28177 1.000 20.42659 301 ARG A CA 1
ATOM 2197 C C . ARG A 1 301 ? 16.01645 13.00873 13.26737 1.000 19.59337 301 ARG A C 1
ATOM 2198 O O . ARG A 1 301 ? 15.78848 12.37761 12.22904 1.000 20.89331 301 ARG A O 1
ATOM 2206 N N . VAL A 1 302 ? 16.29046 12.42785 14.43856 1.000 19.14290 302 VAL A N 1
ATOM 2207 C CA . VAL A 1 302 ? 16.13612 10.97959 14.60948 1.000 18.81982 302 VAL A CA 1
ATOM 2208 C C . VAL A 1 302 ? 14.65185 10.64603 14.46804 1.000 20.93016 302 VAL A C 1
ATOM 2209 O O . VAL A 1 302 ? 13.79071 11.39136 14.98570 1.000 22.19892 302 VAL A O 1
ATOM 2213 N N . PRO A 1 303 ? 14.28070 9.58576 13.75890 1.000 20.43475 303 PRO A N 1
ATOM 2214 C CA . PRO A 1 303 ? 12.86623 9.19429 13.68187 1.000 21.02760 303 PRO A CA 1
ATOM 2215 C C . PRO A 1 303 ? 12.30877 8.92100 15.06847 1.000 21.82221 303 PRO A C 1
ATOM 2216 O O . PRO A 1 303 ? 13.03971 8.53040 15.98727 1.000 22.03943 303 PRO A O 1
ATOM 2220 N N . VAL A 1 304 ? 10.98515 9.05142 15.19632 1.000 21.72096 304 VAL A N 1
ATOM 2221 C CA . VAL A 1 304 ? 10.33184 8.71604 16.46256 1.000 23.09251 304 VAL A CA 1
ATOM 2222 C C . VAL A 1 304 ? 10.48527 7.24057 16.76304 1.000 22.92375 304 VAL A C 1
ATOM 2223 O O . VAL A 1 304 ? 10.73967 6.85691 17.90769 1.000 24.83820 304 VAL A O 1
ATOM 2227 N N . ARG A 1 305 ? 10.31919 6.37857 15.73837 1.000 22.48640 305 ARG A N 1
ATOM 2228 C CA . ARG A 1 305 ? 10.34109 4.93971 15.98022 1.000 24.92273 305 ARG A CA 1
ATOM 2229 C C . ARG A 1 305 ? 11.71297 4.35996 15.66228 1.000 20.91547 305 ARG A C 1
ATOM 2230 O O . ARG A 1 305 ? 12.35037 4.73447 14.65895 1.000 20.21592 305 ARG A O 1
ATOM 2238 N N . PRO A 1 306 ? 12.18222 3.41173 16.46034 1.000 19.94427 306 PRO A N 1
ATOM 2239 C CA . PRO A 1 306 ? 13.48174 2.79336 16.19019 1.000 19.06578 306 PRO A CA 1
ATOM 2240 C C . PRO A 1 306 ? 13.35387 1.74538 15.09039 1.000 18.59805 306 PRO A C 1
ATOM 2241 O O . PRO A 1 306 ? 12.26360 1.34105 14.68273 1.000 21.13967 306 PRO A O 1
ATOM 2245 N N . PHE A 1 307 ? 14.51308 1.33884 14.57647 1.000 17.20086 307 PHE A N 1
ATOM 2246 C CA . PHE A 1 307 ? 14.57405 0.21869 13.63522 1.000 17.22619 307 PHE A CA 1
ATOM 2247 C C . PHE A 1 307 ? 14.16835 -1.09281 14.29715 1.000 17.50605 307 PHE A C 1
ATOM 2248 O O . PHE A 1 307 ? 13.47054 -1.91133 13.67713 1.000 18.73960 307 PHE A O 1
ATOM 2256 N N . LEU A 1 308 ? 14.63763 -1.34734 15.51948 1.000 17.56084 308 LEU A N 1
ATOM 2257 C CA . LEU A 1 308 ? 14.32019 -2.57795 16.23588 1.000 16.79247 308 LEU A CA 1
ATOM 2258 C C . LEU A 1 308 ? 14.05123 -2.18119 17.68375 1.000 17.70153 308 LEU A C 1
ATOM 2259 O O . LEU A 1 308 ? 14.92214 -1.61894 18.35508 1.000 18.08266 308 LEU A O 1
ATOM 2264 N N . GLU A 1 309 ? 12.85969 -2.49100 18.19300 1.000 18.16691 309 GLU A N 1
ATOM 2265 C CA . GLU A 1 309 ? 12.51400 -2.07747 19.55274 1.000 19.77654 309 GLU A CA 1
ATOM 2266 C C . GLU A 1 309 ? 13.28262 -2.86847 20.61226 1.000 18.00987 309 GLU A C 1
ATOM 2267 O O . GLU A 1 309 ? 13.52154 -4.07216 20.46624 1.000 19.25597 309 GLU A O 1
ATOM 2273 N N . PHE A 1 310 ? 13.64902 -2.16858 21.69889 1.000 18.43433 310 PHE A N 1
ATOM 2274 C CA . PHE A 1 310 ? 14.14564 -2.79005 22.92538 1.000 18.64984 310 PHE A CA 1
ATOM 2275 C C . PHE A 1 310 ? 13.20171 -3.90681 23.35505 1.000 20.17590 310 PHE A C 1
ATOM 2276 O O . PHE A 1 310 ? 11.96904 -3.78176 23.24943 1.000 21.30353 310 PHE A O 1
ATOM 2284 N N . ARG A 1 311 ? 13.77290 -5.00911 23.85162 1.000 18.70752 311 ARG A N 1
ATOM 2285 C CA . ARG A 1 311 ? 12.96904 -6.16253 24.29526 1.000 19.71658 311 ARG A CA 1
ATOM 2286 C C . ARG A 1 311 ? 13.42275 -6.68833 25.65933 1.000 20.88597 311 ARG A C 1
ATOM 2287 O O . ARG A 1 311 ? 13.27554 -7.88464 25.96296 1.000 23.59887 311 ARG A O 1
ATOM 2295 N N . ASP A 1 312 ? 13.93156 -5.80514 26.51572 1.000 20.83702 312 ASP A N 1
ATOM 2296 C CA . ASP A 1 312 ? 14.34570 -6.17948 27.86748 1.000 24.00921 312 ASP A CA 1
ATOM 2297 C C . ASP A 1 312 ? 15.51584 -7.15220 27.87198 1.000 22.55149 312 ASP A C 1
ATOM 2298 O O . ASP A 1 312 ? 15.66071 -7.98207 28.77527 1.000 23.52900 312 ASP A O 1
ATOM 2303 N N . THR A 1 313 ? 16.36658 -7.01418 26.84891 1.000 20.24264 313 THR A N 1
ATOM 2304 C CA . THR A 1 313 ? 17.63028 -7.73835 26.77868 1.000 18.49396 313 THR A CA 1
ATOM 2305 C C . THR A 1 313 ? 18.78754 -6.75481 26.68963 1.000 17.77020 313 THR A C 1
ATOM 2306 O O . THR A 1 313 ? 18.70120 -5.69539 27.30920 1.000 20.43930 313 THR A O 1
ATOM 2310 N N . LYS A 1 314 ? 19.86020 -7.06302 25.96673 1.000 17.56859 314 LYS A N 1
ATOM 2311 C CA . LYS A 1 314 ? 21.06701 -6.23079 26.00978 1.000 17.11977 314 LYS A CA 1
ATOM 2312 C C . LYS A 1 314 ? 21.65347 -6.17901 24.60026 1.000 14.28623 314 LYS A C 1
ATOM 2313 O O . LYS A 1 314 ? 22.69677 -6.77855 24.31491 1.000 15.35352 314 LYS A O 1
ATOM 2319 N N . TYR A 1 315 ? 21.02617 -5.42775 23.68558 1.000 15.46790 315 TYR A N 1
ATOM 2320 C CA . TYR A 1 315 ? 21.65806 -5.21457 22.37636 1.000 15.56677 315 TYR A CA 1
ATOM 2321 C C . TYR A 1 315 ? 23.02678 -4.59022 22.60334 1.000 15.22578 315 TYR A C 1
ATOM 2322 O O . TYR A 1 315 ? 23.17122 -3.61896 23.37856 1.000 16.28149 315 TYR A O 1
ATOM 2331 N N . TYR A 1 316 ? 24.04634 -5.15646 21.94761 1.000 14.69550 316 TYR A N 1
ATOM 2332 C CA . TYR A 1 316 ? 25.41868 -4.86299 22.34144 1.000 15.15997 316 TYR A CA 1
ATOM 2333 C C . TYR A 1 316 ? 26.37320 -4.73639 21.16838 1.000 16.39861 316 TYR A C 1
ATOM 2334 O O . TYR A 1 316 ? 27.41919 -4.08956 21.31617 1.000 17.91447 316 TYR A O 1
ATOM 2343 N N . GLY A 1 317 ? 26.08302 -5.32509 20.01639 1.000 15.97375 317 GLY A N 1
ATOM 2344 C CA . GLY A 1 317 ? 26.93250 -5.16300 18.84932 1.000 16.34109 317 GLY A CA 1
ATOM 2345 C C . GLY A 1 317 ? 26.07063 -5.05667 17.61096 1.000 15.48958 317 GLY A C 1
ATOM 2346 O O . GLY A 1 317 ? 24.85685 -5.33367 17.66092 1.000 15.36616 317 GLY A O 1
ATOM 2347 N N . LEU A 1 318 ? 26.67000 -4.53760 16.53266 1.000 15.58942 318 LEU A N 1
ATOM 2348 C CA . LEU A 1 318 ? 25.83661 -4.15483 15.39831 1.000 15.27620 318 LEU A CA 1
ATOM 2349 C C . LEU A 1 318 ? 26.67358 -4.11780 14.12551 1.000 15.11304 318 LEU A C 1
ATOM 2350 O O . LEU A 1 318 ? 27.83833 -3.70384 14.15418 1.000 15.70392 318 LEU A O 1
ATOM 2355 N N . THR A 1 319 ? 26.08721 -4.55381 13.00497 1.000 15.35827 319 THR A N 1
ATOM 2356 C CA . THR A 1 319 ? 26.76103 -4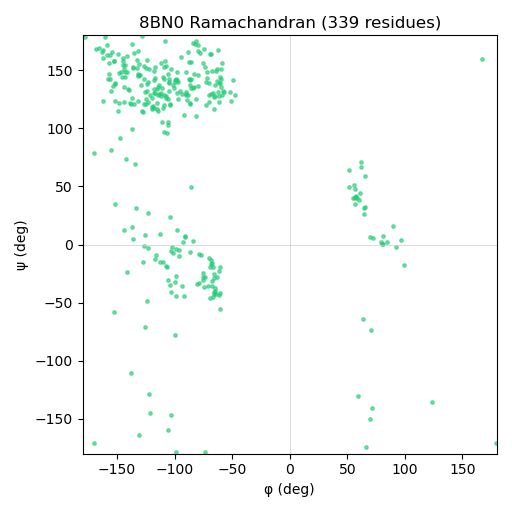.36020 11.70932 1.000 14.97562 319 THR A CA 1
ATOM 2357 C C . THR A 1 319 ? 25.72473 -4.37353 10.61407 1.000 15.38975 319 THR A C 1
ATOM 2358 O O . THR A 1 319 ? 24.60314 -4.82754 10.81231 1.000 17.82218 319 THR A O 1
ATOM 2362 N N . VAL A 1 320 ? 26.11540 -3.86175 9.44477 1.000 15.78474 320 VAL A N 1
ATOM 2363 C CA . VAL A 1 320 ? 25.23213 -3.84916 8.28495 1.000 14.74932 320 VAL A CA 1
ATOM 2364 C C . VAL A 1 320 ? 25.98653 -4.51788 7.14964 1.000 16.13619 320 VAL A C 1
ATOM 2365 O O . VAL A 1 320 ? 27.14242 -4.16710 6.87994 1.000 16.95912 320 VAL A O 1
ATOM 2369 N N . ASN A 1 321 ? 25.33847 -5.45655 6.46538 1.000 16.50383 321 ASN A N 1
ATOM 2370 C CA . ASN A 1 321 ? 25.97500 -6.10737 5.32296 1.000 17.00548 321 ASN A CA 1
ATOM 2371 C C . ASN A 1 321 ? 26.28302 -5.03308 4.27069 1.000 17.19610 321 ASN A C 1
ATOM 2372 O O . ASN A 1 321 ? 25.35967 -4.33794 3.81534 1.000 18.43376 321 ASN A O 1
ATOM 2377 N N . PRO A 1 322 ? 27.54388 -4.87286 3.84632 1.000 17.99115 322 PRO A N 1
ATOM 2378 C CA . PRO A 1 322 ? 27.89940 -3.75909 2.95013 1.000 20.56760 322 PRO A CA 1
ATOM 2379 C C . PRO A 1 322 ? 27.32633 -3.90267 1.56424 1.000 21.29644 322 PRO A C 1
ATOM 2380 O O . PRO A 1 322 ? 27.27699 -2.90967 0.82772 1.000 21.78336 322 PRO A O 1
ATOM 2384 N N . ASN A 1 323 ? 26.93535 -5.11019 1.16801 1.000 21.81966 323 ASN A N 1
ATOM 2385 C CA . ASN A 1 323 ? 26.40529 -5.35545 -0.16455 1.000 22.86714 323 ASN A CA 1
ATOM 2386 C C . ASN A 1 323 ? 24.88626 -5.27855 -0.27994 1.000 22.67920 323 ASN A C 1
ATOM 2387 O O . ASN A 1 323 ? 24.36227 -4.84248 -1.32638 1.000 27.35042 323 ASN A O 1
ATOM 2392 N N . ASN A 1 324 ? 24.16047 -5.72520 0.74672 1.000 21.18850 324 ASN A N 1
ATOM 2393 C CA . ASN A 1 324 ? 22.71251 -5.83623 0.63296 1.000 21.24733 324 ASN A CA 1
ATOM 2394 C C . ASN A 1 324 ? 21.93342 -5.13335 1.74182 1.000 21.42329 324 ASN A C 1
ATOM 2395 O O . ASN A 1 324 ? 20.69798 -5.16960 1.71871 1.000 22.49597 324 ASN A O 1
ATOM 2400 N N . GLY A 1 325 ? 22.61080 -4.50644 2.71212 1.000 18.88710 325 GLY A N 1
ATOM 2401 C CA . GLY A 1 325 ? 21.93010 -3.68265 3.69609 1.000 17.71442 325 GLY A CA 1
ATOM 2402 C C . GLY A 1 325 ? 21.26395 -4.44655 4.82255 1.000 17.87966 325 GLY A C 1
ATOM 2403 O O . GLY A 1 325 ? 20.64067 -3.81267 5.68224 1.000 19.21280 325 GLY A O 1
ATOM 2404 N N . GLU A 1 326 ? 21.37929 -5.78016 4.85666 1.000 17.74499 326 GLU A N 1
ATOM 2405 C CA . GLU A 1 326 ? 20.83444 -6.53880 5.98629 1.000 17.35035 326 GLU A CA 1
ATOM 2406 C C . GLU A 1 326 ? 21.54162 -6.14369 7.27070 1.000 17.42193 326 GLU A C 1
ATOM 2407 O O . GLU A 1 326 ? 22.75795 -5.89713 7.30114 1.000 18.20479 326 GLU A O 1
ATOM 2413 N N . VAL A 1 327 ? 20.76595 -6.04434 8.34658 1.000 16.47360 327 VAL A N 1
ATOM 2414 C CA . VAL A 1 327 ? 21.25410 -5.47892 9.60737 1.000 16.03839 327 VAL A CA 1
ATOM 2415 C C . VAL A 1 327 ? 21.37243 -6.63232 10.59093 1.000 15.89807 327 VAL A C 1
ATOM 2416 O O . VAL A 1 327 ? 20.39733 -7.36578 10.81020 1.000 17.50118 327 VAL A O 1
ATOM 2420 N N . TYR A 1 328 ? 22.53979 -6.75972 11.23811 1.000 15.65956 328 TYR A N 1
ATOM 2421 C CA . TYR A 1 328 ? 22.76106 -7.82445 12.21713 1.000 15.88886 328 TYR A CA 1
ATOM 2422 C C . TYR A 1 328 ? 22.94165 -7.19707 13.58015 1.000 15.10147 328 TYR A C 1
ATOM 2423 O O . TYR A 1 328 ? 23.74862 -6.27210 13.73597 1.000 17.17201 328 TYR A O 1
ATOM 2432 N N . VAL A 1 329 ? 22.19055 -7.68955 14.55767 1.000 15.51559 329 VAL A N 1
ATOM 2433 C CA . VAL A 1 329 ? 22.19101 -7.12069 15.90521 1.000 15.69817 329 VAL A CA 1
ATOM 2434 C C . VAL A 1 329 ? 22.65825 -8.21344 16.85725 1.000 15.11811 329 VAL A C 1
ATOM 2435 O O . VAL A 1 329 ? 22.01498 -9.26942 16.96227 1.000 16.93293 329 VAL A O 1
ATOM 2439 N N . ALA A 1 330 ? 23.78074 -7.98350 17.54485 1.000 15.06136 330 ALA A N 1
ATOM 2440 C CA . ALA A 1 330 ? 24.27126 -8.90964 18.57026 1.000 16.72843 330 ALA A CA 1
ATOM 2441 C C . ALA A 1 330 ? 23.64855 -8.55454 19.91541 1.000 15.57364 330 ALA A C 1
ATOM 2442 O O . ALA A 1 330 ? 23.72852 -7.39123 20.35318 1.000 17.11003 330 ALA A O 1
ATOM 2444 N N . ASP A 1 331 ? 23.06858 -9.54126 20.59130 1.000 15.00542 331 ASP A N 1
ATOM 2445 C CA . ASP A 1 331 ? 22.35318 -9.33552 21.85530 1.000 15.51558 331 ASP A CA 1
ATOM 2446 C C . ASP A 1 331 ? 23.05286 -10.16535 22.91632 1.000 16.61402 331 ASP A C 1
ATOM 2447 O O . ASP A 1 331 ? 23.10861 -11.39735 22.81697 1.000 17.27688 331 ASP A O 1
ATOM 2452 N N . ALA A 1 332 ? 23.60301 -9.48016 23.92457 1.000 15.20416 332 ALA A N 1
ATOM 2453 C CA . ALA A 1 332 ? 24.26058 -10.18900 25.00964 1.000 15.69243 332 ALA A CA 1
ATOM 2454 C C . ALA A 1 332 ? 23.27630 -10.79879 25.99941 1.000 16.57218 332 ALA A C 1
ATOM 2455 O O . ALA A 1 332 ? 23.71608 -11.54889 26.88495 1.000 17.93362 332 ALA A O 1
ATOM 2457 N N . ILE A 1 333 ? 21.98094 -10.48551 25.89418 1.000 17.58261 333 ILE A N 1
ATOM 2458 C CA . ILE A 1 333 ? 20.85646 -11.03102 26.65881 1.000 17.96753 333 ILE A CA 1
ATOM 2459 C C . ILE A 1 333 ? 20.90042 -10.55399 28.10061 1.000 16.80492 333 ILE A C 1
ATOM 2460 O O . ILE A 1 333 ? 20.10148 -9.69933 28.50458 1.000 19.58225 333 ILE A O 1
ATOM 2465 N N . ASP A 1 334 ? 21.83029 -11.10109 28.88973 1.000 17.68735 334 ASP A N 1
ATOM 2466 C CA . ASP A 1 334 ? 21.98442 -10.72443 30.29842 1.000 18.84247 334 ASP A CA 1
ATOM 2467 C C . ASP A 1 334 ? 23.45530 -10.73031 30.71197 1.000 18.02803 334 ASP A C 1
ATOM 2468 O O . ASP A 1 334 ? 23.74679 -10.67825 31.92962 1.000 20.24607 334 ASP A O 1
ATOM 2473 N N . TYR A 1 335 ? 24.38457 -10.81029 29.73103 1.000 16.77312 335 TYR A N 1
ATOM 2474 C CA . TYR A 1 335 ? 25.82743 -10.84479 29.94476 1.000 17.13270 335 TYR A CA 1
ATOM 2475 C C . TYR A 1 335 ? 26.29728 -12.16270 30.52662 1.000 18.66263 335 TYR A C 1
ATOM 2476 O O . TYR A 1 335 ? 27.47717 -12.26786 30.85346 1.000 20.86739 335 TYR A O 1
ATOM 2485 N N . GLN A 1 336 ? 25.42412 -13.16814 30.67625 1.000 18.30829 336 GLN A N 1
ATOM 2486 C CA . GLN A 1 336 ? 25.80801 -14.42242 31.31432 1.000 20.27149 336 GLN A CA 1
ATOM 2487 C C . GLN A 1 336 ? 25.54577 -15.61788 30.42010 1.000 20.84005 336 GLN A C 1
ATOM 2488 O O . GLN A 1 336 ? 26.44500 -16.45003 30.19349 1.000 24.02694 336 GLN A O 1
ATOM 2494 N N . GLN A 1 337 ? 24.36870 -15.70767 29.84357 1.000 20.09163 337 GLN A N 1
ATOM 2495 C CA . GLN A 1 337 ? 24.07936 -16.84402 28.98987 1.000 18.80978 337 GLN A CA 1
ATOM 2496 C C . GLN A 1 337 ? 24.59496 -16.61871 27.56373 1.000 19.25683 337 GLN A C 1
ATOM 2497 O O . GLN A 1 337 ? 25.04124 -15.53557 27.17971 1.000 19.86130 337 GLN A O 1
ATOM 2503 N N . GLN A 1 338 ? 24.48903 -17.66786 26.75852 1.000 18.22712 338 GLN A N 1
ATOM 2504 C CA . GLN A 1 338 ? 24.89637 -17.58564 25.36342 1.000 18.08339 338 GLN A CA 1
ATOM 2505 C C . GLN A 1 338 ? 24.11666 -16.47334 24.66660 1.000 17.04180 338 GLN A C 1
ATOM 2506 O O . GLN A 1 338 ? 22.88141 -16.39964 24.77697 1.000 18.23070 338 GLN A O 1
ATOM 2512 N N . GLY A 1 339 ? 24.82803 -15.62330 23.93062 1.000 16.19292 339 GLY A N 1
ATOM 2513 C CA . GLY A 1 339 ? 24.19355 -14.52185 23.23369 1.000 15.71930 339 GLY A CA 1
ATOM 2514 C C . GLY A 1 339 ? 23.59593 -14.95831 21.90705 1.000 15.79361 339 GLY A C 1
ATOM 2515 O O . GLY A 1 339 ? 23.81019 -16.09513 21.43584 1.000 16.57768 339 GLY A O 1
ATOM 2516 N N . ILE A 1 340 ? 22.85956 -14.04616 21.28643 1.000 16.61333 340 ILE A N 1
ATOM 2517 C CA . ILE A 1 340 ? 22.15961 -14.31898 20.02430 1.000 16.81871 340 ILE A CA 1
ATOM 2518 C C . ILE A 1 340 ? 22.42119 -13.17915 19.05785 1.000 16.64975 340 ILE A C 1
ATOM 2519 O O . ILE A 1 340 ? 22.59377 -12.02835 19.47685 1.000 17.54411 340 ILE A O 1
ATOM 2524 N N . VAL A 1 341 ? 22.38807 -13.48602 17.76127 1.000 16.08138 341 VAL A N 1
ATOM 2525 C CA . VAL A 1 341 ? 22.44160 -12.46632 16.71961 1.000 15.23401 341 VAL A CA 1
ATOM 2526 C C . VAL A 1 341 ? 21.13839 -12.52972 15.93594 1.000 15.90503 341 VAL A C 1
ATOM 2527 O O . VAL A 1 341 ? 20.72378 -13.62175 15.49647 1.000 17.16964 341 VAL A O 1
ATOM 2531 N N . TYR A 1 342 ? 20.49749 -11.37676 15.75227 1.000 16.09827 342 TYR A N 1
ATOM 2532 C CA . TYR A 1 342 ? 19.32704 -11.27260 14.87948 1.000 17.32161 342 TYR A CA 1
ATOM 2533 C C . TYR A 1 342 ? 19.75654 -10.70464 13.52713 1.000 17.76222 342 TYR A C 1
ATOM 2534 O O . TYR A 1 342 ? 20.54933 -9.76118 13.46267 1.000 18.68886 342 TYR A O 1
ATOM 2543 N N . ARG A 1 343 ? 19.18636 -11.24061 12.45725 1.000 17.09077 343 ARG A N 1
ATOM 2544 C CA . ARG A 1 343 ? 19.48962 -10.79970 11.09125 1.000 16.83716 343 ARG A CA 1
ATOM 2545 C C . ARG A 1 343 ? 18.19744 -10.25103 10.50946 1.000 16.94023 343 ARG A C 1
ATOM 2546 O O . ARG A 1 343 ? 17.19631 -10.99313 10.39503 1.000 18.41290 343 ARG A O 1
ATOM 2554 N N . TYR A 1 344 ? 18.19798 -8.96071 10.17610 1.000 17.36797 344 TYR A N 1
ATOM 2555 C CA . TYR A 1 344 ? 16.99162 -8.29421 9.68074 1.000 18.15377 344 TYR A CA 1
ATOM 2556 C C . TYR A 1 344 ? 17.20120 -7.78840 8.25953 1.000 19.35709 344 TYR A C 1
ATOM 2557 O O . TYR A 1 344 ? 18.30024 -7.39072 7.87155 1.000 20.12437 344 TYR A O 1
ATOM 2566 N N . SER A 1 345 ? 16.11813 -7.74862 7.48457 1.000 20.86918 345 SER A N 1
ATOM 2567 C CA . SER A 1 345 ? 16.17829 -7.07286 6.19445 1.000 21.38759 345 SER A CA 1
ATOM 2568 C C . SER A 1 345 ? 16.32236 -5.56372 6.39523 1.000 21.32632 345 SER A C 1
ATOM 2569 O O . SER A 1 345 ? 16.07583 -5.03485 7.48723 1.000 21.11578 345 SER A O 1
ATOM 2572 N N . PRO A 1 346 ? 16.71516 -4.83292 5.34421 1.000 22.15775 346 PRO A N 1
ATOM 2573 C CA . PRO A 1 346 ? 16.79378 -3.36986 5.48421 1.000 22.49052 346 PRO A CA 1
ATOM 2574 C C . PRO A 1 346 ? 15.46770 -2.73592 5.81651 1.000 22.65626 346 PRO A C 1
ATOM 2575 O O . PRO A 1 346 ? 15.43911 -1.61469 6.33400 1.000 25.30379 346 PRO A O 1
ATOM 2579 N N . GLN A 1 347 ? 14.35081 -3.42271 5.56411 1.000 23.78205 347 GLN A N 1
ATOM 2580 C CA . GLN A 1 347 ? 13.03273 -2.92468 5.92943 1.000 26.75822 347 GLN A CA 1
ATOM 2581 C C . GLN A 1 347 ? 12.58247 -3.36897 7.30794 1.000 27.03928 347 GLN A C 1
ATOM 2582 O O . GLN A 1 347 ? 11.44466 -3.09495 7.68665 1.000 30.61011 347 GLN A O 1
ATOM 2588 N N . GLY A 1 348 ? 13.44083 -4.02748 8.07234 1.000 24.83501 348 GLY A N 1
ATOM 2589 C CA . GLY A 1 348 ? 13.12677 -4.34103 9.45616 1.000 24.76952 348 GLY A CA 1
ATOM 2590 C C . GLY A 1 348 ? 12.42029 -5.65589 9.68624 1.000 25.74185 348 GLY A C 1
ATOM 2591 O O . GLY A 1 348 ? 11.86461 -5.85599 10.77272 1.000 27.55468 348 GLY A O 1
ATOM 2592 N N . LYS A 1 349 ? 12.41388 -6.56249 8.70439 1.000 24.53138 349 LYS A N 1
ATOM 2593 C CA . LYS A 1 349 ? 11.77340 -7.86939 8.83109 1.000 26.73479 349 LYS A CA 1
ATOM 2594 C C . LYS A 1 349 ? 12.80753 -8.91810 9.24437 1.000 22.59841 349 LYS A C 1
ATOM 2595 O O . LYS A 1 349 ? 13.89059 -8.99785 8.65825 1.000 21.26347 349 LYS A O 1
ATOM 2601 N N . LEU A 1 350 ? 12.47619 -9.72733 10.25348 1.000 20.74387 350 LEU A N 1
ATOM 2602 C CA . LEU A 1 350 ? 13.40635 -10.76808 10.70051 1.000 19.97290 350 LEU A CA 1
ATOM 2603 C C . LEU A 1 350 ? 13.63051 -11.81197 9.60045 1.000 20.20877 350 LEU A C 1
ATOM 2604 O O . LEU A 1 350 ? 12.67149 -12.36235 9.04181 1.000 24.05882 350 LEU A O 1
ATOM 2609 N N . ILE A 1 351 ? 14.90281 -12.06629 9.28280 1.000 20.10501 351 ILE A N 1
ATOM 2610 C CA . ILE A 1 351 ? 15.29910 -13.11659 8.33959 1.000 19.33491 351 ILE A CA 1
ATOM 2611 C C . ILE A 1 351 ? 15.73657 -14.38079 9.07404 1.000 20.02559 351 ILE A C 1
ATOM 2612 O O . ILE A 1 351 ? 15.38061 -15.49743 8.68480 1.000 22.24094 351 ILE A O 1
ATOM 2617 N N . ASP A 1 352 ? 16.53446 -14.23727 10.12661 1.000 19.19241 352 ASP A N 1
ATOM 2618 C CA . ASP A 1 352 ? 17.12806 -15.38124 10.79950 1.000 18.70990 352 ASP A CA 1
ATOM 2619 C C . ASP A 1 352 ? 17.58918 -14.91958 12.16734 1.000 19.28969 352 ASP A C 1
ATOM 2620 O O . ASP A 1 352 ? 17.76762 -13.72791 12.40723 1.000 19.63265 352 ASP A O 1
ATOM 2625 N N . GLU A 1 353 ? 17.78848 -15.87321 13.06408 1.000 17.78736 353 GLU A N 1
ATOM 2626 C CA . GLU A 1 353 ? 18.48639 -15.54714 14.29833 1.000 19.90770 353 GLU A CA 1
ATOM 2627 C C . GLU A 1 353 ? 19.25757 -16.77800 14.75514 1.000 18.28834 353 GLU A C 1
ATOM 2628 O O . GLU A 1 353 ? 18.87276 -17.91012 14.46591 1.000 19.71863 353 GLU A O 1
ATOM 2634 N N . PHE A 1 354 ? 20.39698 -16.55192 15.38730 1.000 17.25675 354 PHE A N 1
ATOM 2635 C CA . PHE A 1 354 ? 21.30982 -17.66387 15.64728 1.000 16.65579 354 PHE A CA 1
ATOM 2636 C C . PHE A 1 354 ? 22.12575 -17.38577 16.90693 1.000 16.50510 354 PHE A C 1
ATOM 2637 O O . PHE A 1 354 ? 22.60427 -16.26825 17.13346 1.000 17.61383 354 PHE A O 1
ATOM 2645 N N . TYR A 1 355 ? 22.32259 -18.40474 17.73000 1.000 16.35242 355 TYR A N 1
ATOM 2646 C CA . TYR A 1 355 ? 23.06804 -18.25244 18.97793 1.000 17.43809 355 TYR A CA 1
ATOM 2647 C C . TYR A 1 355 ? 24.56562 -18.41985 18.73066 1.000 16.71940 355 TYR A C 1
ATOM 2648 O O . TYR A 1 355 ? 24.99106 -19.26398 17.91483 1.000 18.29236 355 TYR A O 1
ATOM 2657 N N . VAL A 1 356 ? 25.35152 -17.61312 19.44720 1.000 16.75721 356 VAL A N 1
ATOM 2658 C CA . VAL A 1 356 ? 26.78521 -17.45278 19.20690 1.000 16.55049 356 VAL A CA 1
ATOM 2659 C C . VAL A 1 356 ? 27.56334 -17.79871 20.46971 1.000 16.98919 356 VAL A C 1
ATOM 2660 O O . VAL A 1 356 ? 27.40695 -18.90222 21.00493 1.000 18.59143 356 VAL A O 1
ATOM 2664 N N . GLY A 1 357 ? 28.46957 -16.92856 20.91651 1.000 17.15975 357 GLY A N 1
ATOM 2665 C CA . GLY A 1 357 ? 29.17438 -17.10676 22.17414 1.000 15.51835 357 GLY A CA 1
ATOM 2666 C C . GLY A 1 357 ? 28.63886 -16.15881 23.23499 1.000 16.51719 357 GLY A C 1
ATOM 2667 O O . GLY A 1 357 ? 27.52179 -15.64759 23.13791 1.000 17.90979 357 GLY A O 1
ATOM 2668 N N . ILE A 1 358 ? 29.43710 -15.92399 24.26889 1.000 17.02868 358 ILE A N 1
ATOM 2669 C CA . ILE A 1 358 ? 29.04062 -15.05908 25.38630 1.000 17.68017 358 ILE A CA 1
ATOM 2670 C C . ILE A 1 358 ? 29.45562 -13.63011 25.07955 1.000 16.28679 358 ILE A C 1
ATOM 2671 O O . ILE A 1 358 ? 30.60795 -13.39469 24.69451 1.000 17.37051 358 ILE A O 1
ATOM 2676 N N . ILE A 1 359 ? 28.52750 -12.67678 25.24558 1.000 15.85820 359 ILE A N 1
ATOM 2677 C CA . ILE A 1 359 ? 28.71410 -11.24719 24.98272 1.000 15.56256 359 ILE A CA 1
ATOM 2678 C C . ILE A 1 359 ? 29.28419 -11.03730 23.57489 1.000 15.22059 359 ILE A C 1
ATOM 2679 O O . ILE A 1 359 ? 30.39663 -10.49848 23.38116 1.000 15.02319 359 ILE A O 1
ATOM 2684 N N . PRO A 1 360 ? 28.54127 -11.40389 22.53928 1.000 15.65216 360 PRO A N 1
ATOM 2685 C CA . PRO A 1 360 ? 28.95472 -11.03126 21.16725 1.000 16.32589 360 PRO A CA 1
ATOM 2686 C C . PRO A 1 360 ? 29.00068 -9.51489 21.02662 1.000 16.20256 360 PRO A C 1
ATOM 2687 O O . PRO A 1 360 ? 28.03620 -8.81665 21.34155 1.000 17.19058 360 PRO A O 1
ATOM 2691 N N . GLY A 1 361 ? 30.12642 -8.99449 20.55662 1.000 15.49945 361 GLY A N 1
ATOM 2692 C CA . GLY A 1 361 ? 30.33084 -7.55154 20.59407 1.000 16.34450 361 GLY A CA 1
ATOM 2693 C C . GLY A 1 361 ? 30.71908 -6.92823 19.27318 1.000 16.03646 361 GLY A C 1
ATOM 2694 O O . GLY A 1 361 ? 30.65504 -5.69396 19.13931 1.000 16.54407 361 GLY A O 1
ATOM 2695 N N . ALA A 1 362 ? 31.14038 -7.71909 18.28925 1.000 15.30755 362 ALA A N 1
ATOM 2696 C CA . ALA A 1 362 ? 31.63869 -7.10667 17.05540 1.000 16.38910 362 ALA A CA 1
ATOM 2697 C C . ALA A 1 362 ? 31.56604 -8.11491 15.91624 1.000 16.76598 362 ALA A C 1
ATOM 2698 O O . ALA A 1 362 ? 31.41574 -9.32324 16.12423 1.000 17.43829 362 ALA A O 1
ATOM 2700 N N . PHE A 1 363 ? 31.65989 -7.58171 14.70811 1.000 16.31889 363 PHE A N 1
ATOM 2701 C CA . PHE A 1 363 ? 31.50503 -8.35241 13.49428 1.000 16.52970 363 PHE A CA 1
ATOM 2702 C C . PHE A 1 363 ? 32.61804 -8.04054 12.50171 1.000 17.22010 363 PHE A C 1
ATOM 2703 O O . PHE A 1 363 ? 33.23436 -6.95835 12.52473 1.000 18.93677 363 PHE A O 1
ATOM 2711 N N . CYS A 1 364 ? 32.83584 -8.97199 11.57511 1.000 16.24170 364 CYS A N 1
ATOM 2712 C CA . CYS A 1 364 ? 33.77420 -8.69391 10.48434 1.000 16.08250 364 CYS A CA 1
ATOM 2713 C C . CYS A 1 364 ? 33.29304 -9.43775 9.25064 1.000 15.64209 364 CYS A C 1
ATOM 2714 O O . CYS A 1 364 ? 33.12678 -10.65272 9.30273 1.000 16.65247 364 CYS A O 1
ATOM 2717 N N . TRP A 1 365 ? 33.04162 -8.70983 8.16995 1.000 16.88207 365 TRP A N 1
ATOM 2718 C CA . TRP A 1 365 ? 32.54698 -9.31418 6.93642 1.000 18.08885 365 TRP A CA 1
ATOM 2719 C C . TRP A 1 365 ? 33.66474 -9.96838 6.12850 1.000 19.08302 365 TRP A C 1
ATOM 2720 O O . TRP A 1 365 ? 34.73335 -9.37641 5.91223 1.000 20.01398 365 TRP A O 1
ATOM 2731 N N . LYS A 1 366 ? 33.38209 -11.15973 5.61998 1.000 18.48230 366 LYS A N 1
ATOM 2732 C CA . LYS A 1 366 ? 34.25379 -11.85739 4.67841 1.000 18.37739 366 LYS A CA 1
ATOM 2733 C C . LYS A 1 366 ? 33.50208 -11.84434 3.35349 1.000 18.94408 366 LYS A C 1
ATOM 2734 O O . LYS A 1 366 ? 32.53034 -12.59070 3.16650 1.000 20.21218 366 LYS A O 1
ATOM 2740 N N . LEU A 1 367 ? 33.94142 -11.01054 2.41928 1.000 21.84327 367 LEU A N 1
ATOM 2741 C CA . LEU A 1 367 ? 33.19709 -10.86864 1.17620 1.000 24.80984 367 LEU A CA 1
ATOM 2742 C C . LEU A 1 367 ? 34.05299 -11.33063 0.01484 1.000 30.74605 367 LEU A C 1
ATOM 2743 O O . LEU A 1 367 ? 35.26392 -11.09961 -0.00983 1.000 31.86146 367 LEU A O 1
ATOM 2748 N N . GLU A 1 368 ? 33.39319 -11.96988 -0.94338 1.000 34.84196 368 GLU A N 1
ATOM 2749 C CA . GLU A 1 368 ? 34.11444 -12.58602 -2.04307 1.000 43.43215 368 GLU A CA 1
ATOM 2750 C C . GLU A 1 368 ? 34.81776 -11.53669 -2.87845 1.000 43.73892 368 GLU A C 1
ATOM 2751 O O . GLU A 1 368 ? 35.95841 -11.74565 -3.30683 1.000 44.32614 368 GLU A O 1
ATOM 2757 N N . HIS A 1 369 ? 34.17247 -10.40085 -3.10824 1.000 44.94172 369 HIS A N 1
ATOM 2758 C CA . HIS A 1 369 ? 34.79207 -9.27348 -3.79944 1.000 49.90647 369 HIS A CA 1
ATOM 2759 C C . HIS A 1 369 ? 34.90435 -8.10470 -2.82670 1.000 50.84583 369 HIS A C 1
ATOM 2760 O O . HIS A 1 369 ? 33.88579 -7.59217 -2.35669 1.000 49.39868 369 HIS A O 1
ATOM 2767 N N . HIS A 1 370 ? 36.13978 -7.68817 -2.53206 1.000 53.48713 370 HIS A N 1
ATOM 2768 C CA . HIS A 1 370 ? 36.38290 -6.67182 -1.50951 1.000 56.59098 370 HIS A CA 1
ATOM 2769 C C . HIS A 1 370 ? 35.51229 -5.44944 -1.75163 1.000 52.56135 370 HIS A C 1
ATOM 2770 O O . HIS A 1 370 ? 35.52162 -4.86967 -2.82789 1.000 51.10556 370 HIS A O 1
ATOM 2777 N N . HIS A 1 371 ? 34.73050 -5.08136 -0.75852 1.000 51.22765 371 HIS A N 1
ATOM 2778 C CA . HIS A 1 371 ? 33.84743 -3.94151 -0.89670 1.000 50.02457 371 HIS A CA 1
ATOM 2779 C C . HIS A 1 371 ? 34.58016 -2.67715 -0.45376 1.000 47.66968 371 HIS A C 1
ATOM 2780 O O . HIS A 1 371 ? 35.17171 -2.65054 0.63198 1.000 48.27151 371 HIS A O 1
ATOM 2787 N N . HIS A 1 372 ? 34.57218 -1.64431 -1.30255 1.000 42.82959 372 HIS A N 1
ATOM 2788 C CA . HIS A 1 372 ? 34.93497 -0.29728 -0.87606 1.000 39.93862 372 HIS A CA 1
ATOM 2789 C C . HIS A 1 372 ? 33.87206 0.67624 -1.38033 1.000 34.43873 372 HIS A C 1
ATOM 2790 O O . HIS A 1 372 ? 33.04713 0.33042 -2.23646 1.000 34.14121 372 HIS A O 1
ATOM 2797 N N . HIS A 1 373 ? 33.88138 1.91330 -0.85802 1.000 27.16456 373 HIS A N 1
ATOM 2798 C CA . HIS A 1 373 ? 32.87004 2.87786 -1.28718 1.000 23.52263 373 HIS A CA 1
ATOM 2799 C C . HIS A 1 373 ? 33.35438 4.30692 -1.13828 1.000 23.03765 373 HIS A C 1
ATOM 2800 O O . HIS A 1 373 ? 33.92975 4.67249 -0.10720 1.000 24.58517 373 HIS A O 1
ATOM 2807 N N . HIS A 1 374 ? 33.08377 5.11347 -2.15842 0.898 19.27309 374 HIS A N 1
ATOM 2808 C CA . HIS A 1 374 ? 33.09784 6.54454 -2.01362 0.898 21.39203 374 HIS A CA 1
ATOM 2809 C C . HIS A 1 374 ? 32.20163 7.15865 -3.05197 0.898 21.59589 374 HIS A C 1
ATOM 2810 O O . HIS A 1 374 ? 31.70164 6.43378 -3.94196 0.898 21.20279 374 HIS A O 1
#

Organism: Bacteroides thetaiotaomicron (strain ATCC 29148 / DSM 2079 / JCM 5827 / CCUG 10774 / NCTC 10582 / VPI-5482 / E50) (NCBI:txid226186)

InterPro domains:
  IPR011048 Cytochrome cd1-nitrite reductase-like, haem d1 domain superfamily [SSF51004] (99-360)
  IPR015943 WD40/YVTN repeat-like-containing domain superfamily [G3DSA:2.130.10.10] (47-366)
  IPR031815 Protein of unknown function DUF5074 [PF16819] (49-350)
  IPR051200 Multi-functional host-pathogen interaction and enzymatic activity protein [PTHR47197] (64-299)

CATH classification: 2.130.10.10

Sequence (342 aa):
GKWDYGEMEEDFSVSASGLFITNEGNFQYSNATLSYYDPATCEVENEVFYRANGFKLGDVAQSMVIRDGIGWIVVNNSHVIFAIDINTFKEVGRITGFTSPRYIHFLSDEKAYVTQIWDYRIFIINPKTYEITGYIECPDMDMESGSTEQMVQYGKYVYVNCWSYQNRILKIDTETDKVVDELTIGIQPTSLVMDKYNKMWTITDGGYEGSPYGYEAPSLYRIDAETFTVEKQFKFKLGDWPSEVQLNGTRDTLYWINNDIWRMPVEADRVPVRPFLEFRDTKYYGLTVNPNNGEVYVADAIDYQQQGIVYRYSPQGKLIDEFYVGIIPGAFCWKLEHHHHHH